Protein AF-A0A2E9H578-F1 (afdb_monomer)

Solvent-accessible surface area (backbone atoms only — not comparable to full-atom values): 16478 Å² total; per-residue (Å²): 108,73,68,56,40,53,53,54,49,54,50,53,75,56,66,89,60,94,58,94,62,51,39,50,55,51,30,50,54,51,53,52,50,48,46,64,69,43,57,80,70,77,52,95,62,85,58,64,66,62,51,52,54,48,54,52,52,50,54,70,76,38,85,83,50,51,68,69,59,55,51,47,35,52,50,35,34,48,47,63,77,60,65,57,85,72,82,65,75,79,68,77,68,60,99,62,55,66,69,30,54,59,45,26,69,67,49,68,60,40,63,64,50,49,54,52,46,64,76,70,54,85,80,76,51,35,69,54,22,46,32,45,21,55,45,31,28,21,46,66,40,38,43,10,32,68,54,58,40,40,21,48,46,50,42,61,73,75,40,95,77,53,74,44,80,58,88,96,41,59,28,32,80,28,62,36,72,55,97,91,42,69,60,64,41,75,56,98,91,46,70,27,29,63,44,81,39,60,59,39,73,68,20,45,51,21,43,53,52,15,68,76,40,46,95,78,68,90,81,92,71,55,51,66,55,43,40,35,51,49,47,24,70,68,59,67,40,72,66,53,70,78,49,55,69,71,45,48,27,47,13,27,43,50,50,40,44,68,38,89,91,46,80,61,46,72,66,56,49,31,48,21,44,55,76,43,63,80,63,72,86,73,76,83,78,128

Mean predicted aligned error: 15.79 Å

Sequence (286 aa):
MEKLKRLIEHYGNNTHLEVTEKPEHYAIAIEELWRKEYSQSGAGAVNKAQLLSTVLSSMRELDHLNETCRKALLDALRQRLFKNKEYKPKRSKPIVDSKVVAAKSLIDNALAKADTLLLNEKGLTANKHLFLALMYAAMESGLCFSEGLDALYQRLLASNEVLVKIGDYWIIELHYIRSNHETNTRENGKAWTSRPFYPGPLTLFAVIGFMKSKPMVCIESSAMELLKKGLTELTGEQDLIKIGNSRLLRACGMLIREQPGSSMGSFLMHYATGDVSSASTSRCQR

pLDDT: mean 80.23, std 15.61, range [32.38, 96.88]

Radius of gyration: 28.3 Å; Cα contacts (8 Å, |Δi|>4): 310; chains: 1; bounding box: 73×35×69 Å

Secondary structure (DSSP, 8-state):
-HHHHHHHHHHHHTTTS--TTHHHHHHHHHHHHHHHHHGGGT--S--HHHHHHHHHHHHHT-TTS-HHHHHHHHHHHHHHHHT-S---------SS-HHHHHHHHTTTTHHHHHHHHHHH-SS--HHHHHHHHHHHHHHTS---SHHHHHHHHHHHHH-S---EEETTEEEEEEEE--TTS---EEETTEEEEEEEE---HHHHHHHHHHHHHGGG----S-HHHHHHHHHHHHH--GGGGGS-HHHHHHHHHHHHHHSTT----HHHHHHHTTSS----------

Structure (mmCIF, N/CA/C/O backbone):
data_AF-A0A2E9H578-F1
#
_entry.id   AF-A0A2E9H578-F1
#
loop_
_atom_site.group_PDB
_atom_site.id
_atom_site.type_symbol
_atom_site.label_atom_id
_atom_site.label_alt_id
_atom_site.label_comp_id
_atom_site.label_asym_id
_atom_site.label_entity_id
_atom_site.label_seq_id
_atom_site.pdbx_PDB_ins_code
_atom_site.Cartn_x
_atom_site.Cartn_y
_atom_site.Cartn_z
_atom_site.occupancy
_atom_site.B_iso_or_equiv
_atom_site.auth_seq_id
_atom_site.auth_comp_id
_atom_site.auth_asym_id
_atom_site.auth_atom_id
_atom_site.pdbx_PDB_model_num
ATOM 1 N N . MET A 1 1 ? 42.520 -5.239 -37.540 1.00 65.12 1 MET A N 1
ATOM 2 C CA . MET A 1 1 ? 41.854 -6.440 -36.945 1.00 65.12 1 MET A CA 1
ATOM 3 C C . MET A 1 1 ? 42.799 -7.368 -36.184 1.00 65.12 1 MET A C 1
ATOM 5 O O . MET A 1 1 ? 42.658 -7.471 -34.974 1.00 65.12 1 MET A O 1
ATOM 9 N N . GLU A 1 2 ? 43.792 -7.990 -36.823 1.00 75.06 2 GLU A N 1
ATOM 10 C CA . GLU A 1 2 ? 44.758 -8.888 -36.152 1.00 75.06 2 GLU A CA 1
ATOM 11 C C . GLU A 1 2 ? 45.494 -8.219 -34.969 1.00 75.06 2 GLU A C 1
ATOM 13 O O . GLU A 1 2 ? 45.665 -8.796 -33.898 1.00 75.06 2 GLU A O 1
ATOM 18 N N . LYS A 1 3 ? 45.851 -6.936 -35.118 1.00 78.38 3 LYS A N 1
ATOM 19 C CA . LYS A 1 3 ? 46.495 -6.142 -34.060 1.00 78.38 3 LYS A CA 1
ATOM 20 C C . LYS A 1 3 ? 45.572 -5.851 -32.868 1.00 78.38 3 LYS A C 1
ATOM 22 O O . LYS A 1 3 ? 46.045 -5.791 -31.738 1.00 78.38 3 LYS A O 1
ATOM 27 N N . LEU A 1 4 ? 44.266 -5.701 -33.111 1.00 78.44 4 LEU A N 1
ATOM 28 C CA . LEU A 1 4 ? 43.260 -5.507 -32.063 1.00 78.44 4 LEU A CA 1
ATOM 29 C C . LEU A 1 4 ? 43.105 -6.783 -31.230 1.00 78.44 4 LEU A C 1
ATOM 31 O O . LEU A 1 4 ? 43.092 -6.722 -30.005 1.00 78.44 4 LEU A O 1
ATOM 35 N N . LYS A 1 5 ? 43.048 -7.940 -31.898 1.00 78.88 5 LYS A N 1
ATOM 36 C CA . LYS A 1 5 ? 42.943 -9.246 -31.244 1.00 78.88 5 LYS A CA 1
ATOM 37 C C . LYS A 1 5 ? 44.150 -9.524 -30.347 1.00 78.88 5 LYS A C 1
ATOM 39 O O . LYS A 1 5 ? 43.957 -9.823 -29.176 1.00 78.88 5 LYS A O 1
ATOM 44 N N . ARG A 1 6 ? 45.371 -9.283 -30.840 1.00 82.19 6 ARG A N 1
ATOM 45 C CA . ARG A 1 6 ? 46.609 -9.408 -30.044 1.00 82.19 6 ARG A CA 1
ATOM 46 C C . ARG A 1 6 ? 46.639 -8.485 -28.829 1.00 82.19 6 ARG A C 1
ATOM 48 O O . ARG A 1 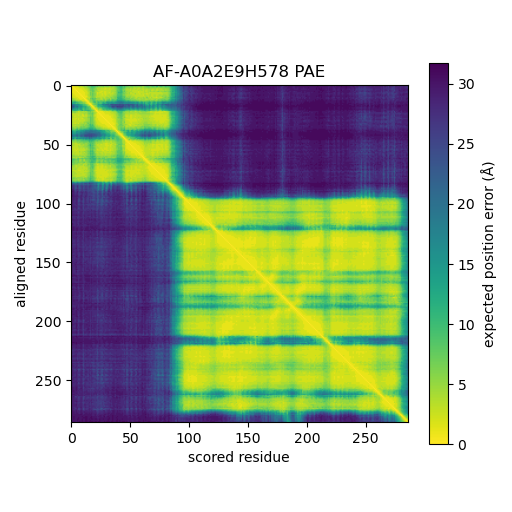6 ? 47.139 -8.869 -27.781 1.00 82.19 6 ARG A O 1
ATOM 55 N N . LEU A 1 7 ? 46.098 -7.272 -28.951 1.00 80.12 7 LEU A N 1
ATOM 56 C CA . LEU A 1 7 ? 46.027 -6.322 -27.840 1.00 80.12 7 LEU A CA 1
ATOM 57 C C . LEU A 1 7 ? 45.041 -6.783 -26.751 1.00 80.12 7 LEU A C 1
ATOM 59 O O . LEU A 1 7 ? 45.327 -6.646 -25.563 1.00 80.12 7 LEU A O 1
ATOM 63 N N . ILE A 1 8 ? 43.904 -7.362 -27.151 1.00 77.06 8 ILE A N 1
ATOM 64 C CA . ILE A 1 8 ? 42.898 -7.932 -26.239 1.00 77.06 8 ILE A CA 1
ATOM 65 C C . ILE A 1 8 ? 43.415 -9.227 -25.590 1.00 77.06 8 ILE A C 1
ATOM 67 O O . ILE A 1 8 ? 43.223 -9.438 -24.395 1.00 77.06 8 ILE A O 1
ATOM 71 N N . GLU A 1 9 ? 44.111 -10.068 -26.348 1.00 80.62 9 GLU A N 1
ATOM 72 C CA . GLU A 1 9 ? 44.771 -11.282 -25.858 1.00 80.62 9 GLU A CA 1
ATOM 73 C C . GLU A 1 9 ? 45.890 -10.949 -24.860 1.00 80.62 9 GLU A C 1
ATOM 75 O O . GLU A 1 9 ? 45.952 -11.512 -23.769 1.00 80.62 9 GLU A O 1
ATOM 80 N N . HIS A 1 10 ? 46.712 -9.940 -25.161 1.00 80.19 10 HIS A N 1
ATOM 81 C CA . HIS A 1 10 ? 47.727 -9.440 -24.236 1.00 80.19 10 HIS A CA 1
ATOM 82 C C . HIS A 1 10 ? 47.110 -8.887 -22.943 1.00 80.19 10 HIS A C 1
ATOM 84 O O . HIS A 1 10 ? 47.672 -9.079 -21.867 1.00 80.19 10 HIS A O 1
ATOM 90 N N . TYR A 1 11 ? 45.941 -8.241 -23.012 1.00 77.25 11 TYR A N 1
ATOM 91 C CA . TYR A 1 11 ? 45.199 -7.851 -21.814 1.00 77.25 11 TYR A CA 1
ATOM 92 C C . TYR A 1 11 ? 44.786 -9.075 -20.985 1.00 77.25 11 TYR A C 1
ATOM 94 O O . TYR A 1 11 ? 45.072 -9.108 -19.791 1.00 77.25 11 TYR A O 1
ATOM 102 N N . GLY A 1 12 ? 44.186 -10.091 -21.614 1.00 70.44 12 GLY A N 1
ATOM 103 C CA . GLY A 1 12 ? 43.755 -11.323 -20.943 1.00 70.44 12 GLY A CA 1
ATOM 104 C C . GLY A 1 12 ? 44.885 -12.098 -20.270 1.00 70.44 12 GLY A C 1
ATOM 105 O O . GLY A 1 12 ? 44.704 -12.606 -19.171 1.00 70.44 12 GLY A O 1
ATOM 106 N N . ASN A 1 13 ? 46.066 -12.132 -20.885 1.00 74.25 13 ASN A N 1
ATOM 107 C CA . ASN A 1 13 ? 47.220 -12.867 -20.362 1.00 74.25 13 ASN A CA 1
ATOM 108 C C . ASN A 1 13 ? 47.951 -12.132 -19.222 1.00 74.25 13 ASN A C 1
ATOM 110 O O . ASN A 1 13 ? 48.738 -12.736 -18.498 1.00 74.25 13 ASN A O 1
ATOM 114 N N . ASN A 1 14 ? 47.683 -10.836 -19.025 1.00 68.56 14 ASN A N 1
ATOM 115 C CA . ASN A 1 14 ? 48.356 -9.992 -18.031 1.00 68.56 14 ASN A CA 1
ATOM 116 C C . ASN A 1 14 ? 47.456 -9.588 -16.846 1.00 68.56 14 ASN A C 1
ATOM 118 O O . ASN A 1 14 ? 47.778 -8.646 -16.110 1.00 68.56 14 ASN A O 1
ATOM 122 N N . THR A 1 15 ? 46.330 -10.272 -16.627 1.00 59.94 15 THR A N 1
ATOM 123 C CA . THR A 1 15 ? 45.357 -9.943 -15.565 1.00 59.94 15 THR A CA 1
ATOM 124 C C . THR A 1 15 ? 45.759 -10.394 -14.159 1.00 59.94 15 THR A C 1
ATOM 126 O O . THR A 1 15 ? 45.118 -9.979 -13.201 1.00 59.94 15 THR A O 1
ATOM 129 N N . HIS A 1 16 ? 46.830 -11.181 -14.008 1.00 57.41 16 HIS A N 1
ATOM 130 C CA . HIS A 1 16 ? 47.319 -11.669 -12.707 1.00 57.41 16 HIS A CA 1
ATOM 131 C C . HIS A 1 16 ? 48.161 -10.662 -11.899 1.00 57.41 16 HIS A C 1
ATOM 133 O O . HIS A 1 16 ? 48.501 -10.952 -10.759 1.00 57.41 16 HIS A O 1
ATOM 139 N N . LEU A 1 17 ? 48.498 -9.487 -12.449 1.00 47.59 17 LEU A N 1
ATOM 140 C CA . LEU A 1 17 ? 49.226 -8.444 -11.706 1.00 47.59 17 LEU A CA 1
ATOM 141 C C . LEU A 1 17 ? 48.251 -7.325 -11.299 1.00 47.59 17 LEU A C 1
ATOM 143 O O . LEU A 1 17 ? 47.604 -6.725 -12.164 1.00 47.59 17 LEU A O 1
ATOM 147 N N . GLU A 1 18 ? 48.145 -7.071 -9.998 1.00 47.81 18 GLU A N 1
ATOM 148 C CA . GLU A 1 18 ? 47.249 -6.109 -9.346 1.00 47.81 18 GLU A CA 1
ATOM 149 C C . GLU A 1 18 ? 47.498 -4.661 -9.795 1.00 47.81 18 GLU A C 1
ATOM 151 O O . GLU A 1 18 ? 48.437 -4.046 -9.316 1.00 47.81 18 GLU A O 1
ATOM 156 N N . VAL A 1 19 ? 46.655 -4.087 -10.666 1.00 46.56 19 VAL A N 1
ATOM 157 C CA . VAL A 1 19 ? 46.382 -2.631 -10.691 1.00 46.56 19 VAL A CA 1
ATOM 158 C C . VAL A 1 19 ? 45.024 -2.379 -11.359 1.00 46.56 19 VAL A C 1
ATOM 160 O O . VAL A 1 19 ? 44.771 -2.820 -12.483 1.00 46.56 19 VAL A O 1
ATOM 163 N N . THR A 1 20 ? 44.169 -1.603 -10.698 1.00 50.81 20 THR A N 1
ATOM 164 C CA . THR A 1 20 ? 42.891 -1.056 -11.192 1.00 50.81 20 THR A CA 1
ATOM 165 C C . THR A 1 20 ? 43.006 -0.176 -12.451 1.00 50.81 20 THR A C 1
ATOM 167 O O . THR A 1 20 ? 41.994 0.110 -13.078 1.00 50.81 20 THR A O 1
ATOM 170 N N . GLU A 1 21 ? 44.217 0.204 -12.869 1.00 53.56 21 GLU A N 1
ATOM 171 C CA . GLU A 1 21 ? 44.507 1.112 -13.998 1.00 53.56 21 GLU A CA 1
ATOM 172 C C . GLU A 1 21 ? 44.669 0.398 -15.357 1.00 53.56 21 GLU A C 1
ATOM 174 O O . GLU A 1 21 ? 44.721 1.032 -16.414 1.00 53.56 21 GLU A O 1
ATOM 179 N N . LYS A 1 22 ? 44.723 -0.941 -15.376 1.00 70.25 22 LYS A N 1
ATOM 180 C CA . LYS A 1 22 ? 44.956 -1.706 -16.614 1.00 70.25 22 LYS A CA 1
ATOM 181 C C . LYS A 1 22 ? 43.836 -1.586 -17.652 1.00 70.25 22 LYS A C 1
ATOM 183 O O . LYS A 1 22 ? 44.157 -1.324 -18.810 1.00 70.25 22 LYS A O 1
ATOM 188 N N . PRO A 1 23 ? 42.542 -1.757 -17.316 1.00 71.38 23 PRO A N 1
ATOM 189 C CA . PRO A 1 23 ? 41.478 -1.722 -18.322 1.00 71.38 23 PRO A CA 1
ATOM 190 C C . PRO A 1 23 ? 41.417 -0.386 -19.070 1.00 71.38 23 PRO A C 1
ATOM 192 O O . PRO A 1 23 ? 41.138 -0.360 -20.266 1.00 71.38 23 PRO A O 1
ATOM 195 N N . GLU A 1 24 ? 41.740 0.714 -18.388 1.00 73.25 24 GLU A N 1
ATOM 196 C CA . GLU A 1 24 ? 41.790 2.053 -18.974 1.00 73.25 24 GLU A CA 1
ATOM 197 C C . GLU A 1 24 ? 42.953 2.205 -19.956 1.00 73.25 24 GLU A C 1
ATOM 199 O O . GLU A 1 24 ? 42.757 2.716 -21.059 1.00 73.25 24 GLU A O 1
ATOM 204 N N . HIS A 1 25 ? 44.138 1.695 -19.606 1.00 76.44 25 HIS A N 1
ATOM 205 C CA . HIS A 1 25 ? 45.304 1.699 -20.491 1.00 76.44 25 HIS A CA 1
ATOM 206 C C . HIS A 1 25 ? 45.046 0.931 -21.797 1.00 76.44 25 HIS A C 1
ATOM 208 O O . HIS A 1 25 ? 45.326 1.428 -22.890 1.00 76.44 25 HIS A O 1
ATOM 214 N N . TYR A 1 26 ? 44.428 -0.251 -21.711 1.00 79.12 26 TYR A N 1
ATOM 215 C CA . TYR A 1 26 ? 44.054 -1.015 -22.905 1.00 79.12 26 TYR A CA 1
ATOM 216 C C . TYR A 1 26 ? 42.895 -0.370 -23.669 1.00 79.12 26 TYR A C 1
ATOM 218 O O . TYR A 1 26 ? 42.899 -0.395 -24.896 1.00 79.12 26 TYR A O 1
ATOM 226 N N . ALA A 1 27 ? 41.940 0.269 -22.988 1.00 81.75 27 ALA A N 1
ATOM 227 C CA . ALA A 1 27 ? 40.886 1.035 -23.649 1.00 81.75 27 ALA A CA 1
ATOM 228 C C . ALA A 1 27 ? 41.448 2.224 -24.452 1.00 81.75 27 ALA A C 1
ATOM 230 O O . ALA A 1 27 ? 40.978 2.478 -25.563 1.00 81.75 27 ALA A O 1
ATOM 231 N N . ILE A 1 28 ? 42.473 2.914 -23.930 1.00 80.44 28 ILE A N 1
ATOM 232 C CA . ILE A 1 28 ? 43.229 3.954 -24.651 1.00 80.44 28 ILE A CA 1
ATOM 233 C C . ILE A 1 28 ? 43.864 3.358 -25.906 1.00 80.44 28 ILE A C 1
ATOM 235 O O . ILE A 1 28 ? 43.604 3.835 -27.010 1.00 80.44 28 ILE A O 1
ATOM 239 N N . ALA A 1 29 ? 44.652 2.294 -25.745 1.00 81.12 29 ALA A N 1
ATOM 240 C CA . ALA A 1 29 ? 45.387 1.676 -26.843 1.00 81.12 29 ALA A CA 1
ATOM 241 C C . ALA A 1 29 ? 44.452 1.128 -27.938 1.00 81.12 29 ALA A C 1
ATOM 243 O O . ALA A 1 29 ? 44.741 1.277 -29.124 1.00 81.12 29 ALA A O 1
ATOM 244 N N . ILE A 1 30 ? 43.305 0.552 -27.562 1.00 84.00 30 ILE A N 1
ATOM 245 C CA . ILE A 1 30 ? 42.273 0.071 -28.492 1.00 84.00 30 ILE A CA 1
ATOM 246 C C . ILE A 1 30 ? 41.653 1.233 -29.276 1.00 84.00 30 ILE A C 1
ATOM 248 O O . ILE A 1 30 ? 41.519 1.143 -30.497 1.00 84.00 30 ILE A O 1
ATOM 252 N N . GLU A 1 31 ? 41.285 2.330 -28.607 1.00 79.75 31 GLU A N 1
ATOM 253 C CA . GLU A 1 31 ? 40.723 3.505 -29.279 1.00 79.75 31 GLU A CA 1
ATOM 254 C C . GLU A 1 31 ? 41.746 4.161 -30.220 1.00 79.75 31 GLU A C 1
ATOM 256 O O . GLU A 1 31 ? 41.405 4.540 -31.340 1.00 79.75 31 GLU A O 1
ATOM 261 N N . GLU A 1 32 ? 43.005 4.280 -29.798 1.00 79.50 32 GLU A N 1
ATOM 262 C CA . GLU A 1 32 ? 44.084 4.838 -30.616 1.00 79.50 32 GLU A CA 1
ATOM 263 C C . GLU A 1 32 ? 44.400 3.969 -31.831 1.00 79.50 32 GLU A C 1
ATOM 265 O O . GLU A 1 32 ? 44.583 4.493 -32.931 1.00 79.50 32 GLU A O 1
ATOM 270 N N . LEU A 1 33 ? 44.433 2.647 -31.654 1.00 81.62 33 LEU A N 1
ATOM 271 C CA . LEU A 1 33 ? 44.618 1.694 -32.741 1.00 81.62 33 LEU A CA 1
ATOM 272 C C . LEU A 1 33 ? 43.458 1.775 -33.734 1.00 81.62 33 LEU A C 1
ATOM 274 O O . LEU A 1 33 ? 43.692 1.847 -34.938 1.00 81.62 33 LEU A O 1
ATOM 278 N N . TRP A 1 34 ? 42.223 1.860 -33.235 1.00 78.38 34 TRP A N 1
ATOM 279 C CA . TRP A 1 34 ? 41.041 2.052 -34.069 1.00 78.38 34 TRP A CA 1
ATOM 280 C C . TRP A 1 34 ? 41.099 3.359 -34.855 1.00 78.38 34 TRP A C 1
ATOM 282 O O . TRP A 1 34 ? 40.862 3.365 -36.060 1.00 78.38 34 TRP A O 1
ATOM 292 N N . ARG A 1 35 ? 41.462 4.470 -34.202 1.00 74.25 35 ARG A N 1
ATOM 293 C CA . ARG A 1 35 ? 41.657 5.757 -34.877 1.00 74.25 35 ARG A CA 1
ATOM 294 C C . ARG A 1 35 ? 42.734 5.644 -35.949 1.00 74.25 35 ARG A C 1
ATOM 296 O O . ARG A 1 35 ? 42.490 6.087 -37.060 1.00 74.25 35 ARG A O 1
ATOM 303 N N . LYS A 1 36 ? 43.884 5.027 -35.675 1.00 75.31 36 LYS A N 1
ATOM 304 C CA . LYS A 1 36 ? 44.961 4.861 -36.669 1.00 75.31 36 LYS A CA 1
ATOM 305 C C . LYS A 1 36 ? 44.530 4.014 -37.871 1.00 75.31 36 LYS A C 1
ATOM 307 O O . LYS A 1 36 ? 44.835 4.395 -38.995 1.00 75.31 36 LYS 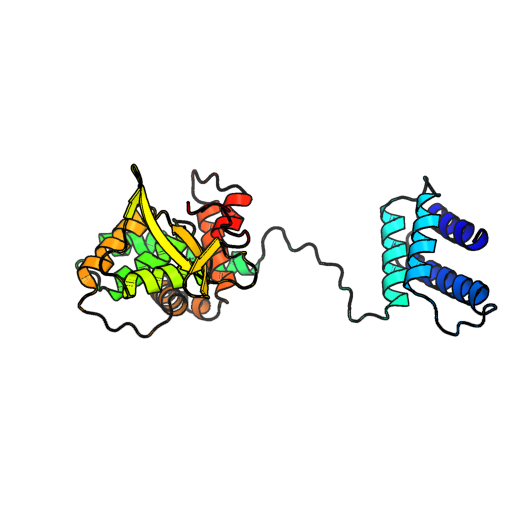A O 1
ATOM 312 N N . GLU A 1 37 ? 43.803 2.917 -37.648 1.00 71.81 37 GLU A N 1
ATOM 313 C CA . GLU A 1 37 ? 43.317 2.042 -38.728 1.00 71.81 37 GLU A CA 1
ATOM 314 C C . GLU A 1 37 ? 42.183 2.696 -39.547 1.00 71.81 37 GLU A C 1
ATOM 316 O O . GLU A 1 37 ? 42.148 2.525 -40.760 1.00 71.81 37 GLU A O 1
ATOM 321 N N . TYR A 1 38 ? 41.301 3.496 -38.930 1.00 64.62 38 TYR A N 1
ATOM 322 C CA . TYR A 1 38 ? 40.131 4.080 -39.608 1.00 64.62 38 TYR A CA 1
ATOM 323 C C . TYR A 1 38 ? 40.277 5.547 -40.055 1.00 64.62 38 TYR A C 1
ATOM 325 O O . TYR A 1 38 ? 39.485 5.997 -40.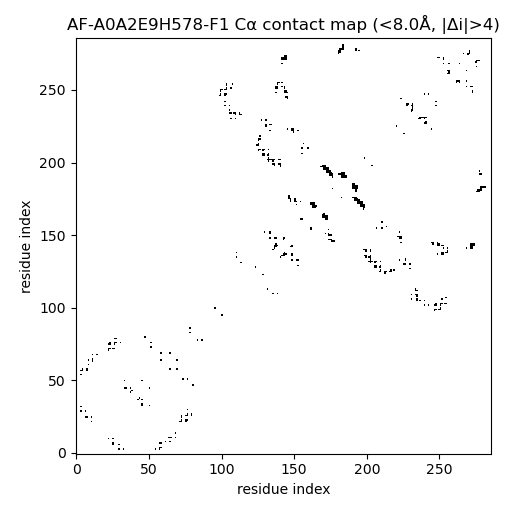886 1.00 64.62 38 TYR A O 1
ATOM 333 N N . SER A 1 39 ? 41.289 6.291 -39.592 1.00 53.75 39 SER A N 1
ATOM 334 C CA . SER A 1 39 ? 41.564 7.667 -40.065 1.00 53.75 39 SER A CA 1
ATOM 335 C C . SER A 1 39 ? 42.045 7.710 -41.519 1.00 53.75 39 SER A C 1
ATOM 337 O O . SER A 1 39 ? 41.918 8.739 -42.172 1.00 53.75 39 SER A O 1
ATOM 339 N N . GLN A 1 40 ? 42.551 6.593 -42.053 1.00 53.19 40 GLN A N 1
ATOM 340 C CA . GLN A 1 40 ? 42.916 6.470 -43.470 1.00 53.19 40 GLN A CA 1
ATOM 341 C C . GLN A 1 40 ? 41.692 6.367 -44.401 1.00 53.19 40 GLN A C 1
ATOM 343 O O . GLN A 1 40 ? 41.822 6.536 -45.607 1.00 53.19 40 GLN A O 1
ATOM 348 N N . SER A 1 41 ? 40.496 6.153 -43.842 1.00 51.69 41 SER A N 1
ATOM 349 C CA . SER A 1 41 ? 39.232 5.947 -44.573 1.00 51.69 41 SER A CA 1
ATOM 350 C C . SER A 1 41 ? 38.355 7.208 -44.692 1.00 51.69 41 SER A C 1
ATOM 352 O O . SER A 1 41 ? 37.186 7.110 -45.052 1.00 51.69 41 SER A O 1
ATOM 354 N N . GLY A 1 42 ? 38.875 8.399 -44.371 1.00 46.53 42 GLY A N 1
ATOM 355 C CA . GLY A 1 42 ? 38.175 9.679 -44.589 1.00 46.53 42 GLY A CA 1
ATOM 356 C C . GLY A 1 42 ? 37.010 9.998 -43.635 1.00 46.53 42 GLY A C 1
ATOM 357 O O . GLY A 1 42 ? 36.404 11.061 -43.749 1.00 46.53 42 GLY A O 1
ATOM 358 N N . ALA A 1 43 ? 36.698 9.138 -42.662 1.00 46.69 43 ALA A N 1
ATOM 359 C CA . ALA A 1 43 ? 35.641 9.379 -41.680 1.00 46.69 43 ALA A CA 1
ATOM 360 C C . ALA A 1 43 ? 36.214 10.019 -40.402 1.00 46.69 43 ALA A C 1
ATOM 362 O O . ALA A 1 43 ? 36.717 9.336 -39.513 1.00 46.69 43 ALA A O 1
ATOM 363 N N . GLY A 1 44 ? 36.121 11.346 -40.292 1.00 48.25 44 GLY A N 1
ATOM 364 C CA . GLY A 1 44 ? 36.650 12.152 -39.179 1.00 48.25 44 GLY A CA 1
ATOM 365 C C . GLY A 1 44 ? 35.997 11.951 -37.799 1.00 48.25 44 GLY A C 1
ATOM 366 O O . GLY A 1 44 ? 36.166 12.795 -36.923 1.00 48.25 44 GLY A O 1
ATOM 367 N N . ALA A 1 45 ? 35.262 10.861 -37.559 1.00 56.47 45 ALA A N 1
ATOM 368 C CA . ALA A 1 45 ? 34.690 10.548 -36.252 1.00 56.47 45 ALA A CA 1
ATOM 369 C C . ALA A 1 45 ? 34.702 9.036 -35.986 1.00 56.47 45 ALA A C 1
ATOM 371 O O . ALA A 1 45 ? 34.272 8.239 -36.817 1.00 56.47 45 ALA A O 1
ATOM 372 N N . VAL A 1 46 ? 35.161 8.632 -34.795 1.00 62.22 46 VAL A N 1
ATOM 373 C CA . VAL A 1 46 ? 35.106 7.233 -34.342 1.00 62.22 46 VAL A CA 1
ATOM 374 C C . VAL A 1 46 ? 33.647 6.773 -34.341 1.00 62.22 46 VAL A C 1
ATOM 376 O O . VAL A 1 46 ? 32.852 7.244 -33.524 1.00 62.22 46 VAL A O 1
ATOM 379 N N . ASN A 1 47 ? 33.289 5.830 -35.218 1.00 75.44 47 ASN A N 1
ATOM 380 C CA . ASN A 1 47 ? 32.001 5.144 -35.146 1.00 75.44 47 ASN A CA 1
ATOM 381 C C . ASN A 1 47 ? 31.978 4.252 -33.891 1.00 75.44 47 ASN A C 1
ATOM 383 O O . ASN A 1 47 ? 32.412 3.100 -33.903 1.00 75.44 47 ASN A O 1
ATOM 387 N N . LYS A 1 48 ? 31.503 4.821 -32.777 1.00 76.69 48 LYS A N 1
ATOM 388 C CA . LYS A 1 48 ? 31.538 4.214 -31.435 1.00 76.69 48 LYS A CA 1
ATOM 389 C C . LYS A 1 48 ? 30.820 2.864 -31.379 1.00 76.69 48 LYS A C 1
ATOM 391 O O . LYS A 1 48 ? 31.272 1.966 -30.674 1.00 76.69 48 LYS A O 1
ATOM 396 N N . ALA A 1 49 ? 29.720 2.720 -32.121 1.00 74.50 49 ALA A N 1
ATOM 397 C CA . ALA A 1 49 ? 28.953 1.479 -32.184 1.00 74.50 49 ALA A CA 1
ATOM 398 C C . ALA A 1 49 ? 29.734 0.374 -32.908 1.00 74.50 49 ALA A C 1
ATOM 400 O O . ALA A 1 49 ? 29.801 -0.750 -32.415 1.00 74.50 49 ALA A O 1
ATOM 401 N N . GLN A 1 50 ? 30.388 0.720 -34.020 1.00 79.31 50 GLN A N 1
ATOM 402 C CA . GLN A 1 50 ? 31.201 -0.208 -34.806 1.00 79.31 50 GLN A CA 1
ATOM 403 C C . GLN A 1 50 ? 32.473 -0.638 -34.065 1.00 79.31 50 GLN A C 1
ATOM 405 O O . GLN A 1 50 ? 32.844 -1.810 -34.105 1.00 79.31 50 GLN A O 1
ATOM 410 N N . LEU A 1 51 ? 33.117 0.273 -33.329 1.00 82.00 51 LEU A N 1
ATOM 411 C CA . LEU A 1 51 ? 34.247 -0.078 -32.466 1.00 82.00 51 LEU A CA 1
ATOM 412 C C . LEU A 1 51 ? 33.818 -1.076 -31.378 1.00 82.00 51 LEU A C 1
ATOM 414 O O . LEU A 1 51 ? 34.456 -2.112 -31.207 1.00 82.00 51 LEU A O 1
ATOM 418 N N . LEU A 1 52 ? 32.707 -0.812 -30.679 1.00 81.12 52 LEU A N 1
ATOM 419 C CA . LEU A 1 52 ? 32.212 -1.712 -29.634 1.00 81.12 52 LEU A CA 1
ATOM 420 C C . LEU A 1 52 ? 31.809 -3.086 -30.171 1.00 81.12 52 LEU A C 1
ATOM 422 O O . LEU A 1 52 ? 32.145 -4.093 -29.551 1.00 81.12 52 LEU A O 1
ATOM 426 N N . SER A 1 53 ? 31.112 -3.150 -31.309 1.00 81.06 53 SER A N 1
ATOM 427 C CA . SER A 1 53 ? 30.739 -4.431 -31.918 1.00 81.06 53 SER A CA 1
ATOM 428 C C . SER A 1 53 ? 31.971 -5.229 -32.338 1.00 81.06 53 SER A C 1
ATOM 430 O O . SER A 1 53 ? 32.016 -6.441 -32.143 1.00 81.06 53 SER A O 1
ATOM 432 N N . THR A 1 54 ? 32.993 -4.544 -32.854 1.00 83.50 54 THR A N 1
ATOM 433 C CA . THR A 1 54 ? 34.230 -5.183 -33.305 1.00 83.50 54 THR A CA 1
ATOM 434 C C . THR A 1 54 ? 35.035 -5.722 -32.126 1.00 83.50 54 THR A C 1
ATOM 436 O O . THR A 1 54 ? 35.419 -6.889 -32.131 1.00 83.50 54 THR A O 1
ATOM 439 N N . VAL A 1 55 ? 35.198 -4.932 -31.062 1.00 84.19 55 VAL A N 1
ATOM 440 C CA . VAL A 1 55 ? 35.844 -5.390 -29.822 1.00 84.19 55 VAL A CA 1
ATOM 441 C C . VAL A 1 55 ? 35.095 -6.585 -29.225 1.00 84.19 55 VAL A C 1
ATOM 443 O O . VAL A 1 55 ? 35.720 -7.584 -28.880 1.00 84.19 55 VAL A O 1
ATOM 446 N N . LEU A 1 56 ? 33.757 -6.542 -29.181 1.00 84.19 56 LEU A N 1
ATOM 447 C CA . LEU A 1 56 ? 32.938 -7.665 -28.712 1.00 84.19 56 LEU A CA 1
ATOM 448 C C . LEU A 1 56 ? 33.138 -8.932 -29.550 1.00 84.19 56 LEU A C 1
ATOM 450 O O . LEU A 1 56 ? 33.233 -10.017 -28.981 1.00 84.19 56 LEU A O 1
ATOM 454 N N . SER A 1 57 ? 33.211 -8.810 -30.879 1.00 83.69 57 SER A N 1
ATOM 455 C CA . SER A 1 57 ? 33.478 -9.957 -31.754 1.00 83.69 57 SER A CA 1
ATOM 456 C C . SER A 1 57 ? 34.865 -10.553 -31.502 1.00 83.69 57 SER A C 1
ATOM 458 O O . SER A 1 57 ? 34.973 -11.753 -31.275 1.00 83.69 57 SER A O 1
ATOM 460 N N . SER A 1 58 ? 35.904 -9.719 -31.388 1.00 83.00 58 SER A N 1
ATOM 461 C CA . SER A 1 58 ? 37.269 -10.183 -31.114 1.00 83.00 58 SER A CA 1
ATOM 462 C C . SER A 1 58 ? 37.413 -10.833 -29.736 1.00 83.00 58 SER A C 1
ATOM 464 O O . SER A 1 58 ? 38.174 -11.780 -29.588 1.00 83.00 58 SER A O 1
ATOM 466 N N . MET A 1 59 ? 36.666 -10.373 -28.729 1.00 81.75 59 MET A N 1
ATOM 467 C CA . MET A 1 59 ? 36.657 -10.985 -27.394 1.00 81.75 59 MET A CA 1
ATOM 468 C C . MET A 1 59 ? 35.924 -12.327 -27.357 1.00 81.75 59 MET A C 1
ATOM 470 O O . MET A 1 59 ? 36.271 -13.183 -26.547 1.00 81.75 59 MET A O 1
ATOM 474 N N . ARG A 1 60 ? 34.903 -12.517 -28.205 1.00 81.31 60 ARG A N 1
ATOM 475 C CA . ARG A 1 60 ? 34.189 -13.799 -28.321 1.00 81.31 60 ARG A CA 1
ATOM 476 C C . ARG A 1 60 ? 35.064 -14.895 -28.917 1.00 81.31 60 ARG A C 1
ATOM 478 O O . ARG A 1 60 ? 34.869 -16.043 -28.560 1.00 81.31 60 ARG A O 1
ATOM 485 N N . GLU A 1 61 ? 36.022 -14.534 -29.764 1.00 79.75 61 GLU A N 1
ATOM 486 C CA . GLU A 1 61 ? 36.992 -15.461 -30.360 1.00 79.75 61 GLU A CA 1
ATOM 487 C C . GLU A 1 61 ? 38.161 -15.831 -29.424 1.00 79.75 61 GLU A C 1
ATOM 489 O O . GLU A 1 61 ? 39.050 -16.576 -29.830 1.00 79.75 61 GLU A O 1
ATOM 494 N N . LEU A 1 62 ? 38.212 -15.277 -28.206 1.00 78.06 62 LEU A N 1
ATOM 495 C CA . LEU A 1 62 ? 39.275 -15.518 -27.224 1.00 78.06 62 LEU A CA 1
ATOM 496 C C . LEU A 1 62 ? 38.709 -16.281 -26.020 1.00 78.06 62 LEU A C 1
ATOM 498 O O . LEU A 1 62 ? 38.307 -15.687 -25.013 1.00 78.06 62 LEU A O 1
ATOM 502 N N . ASP A 1 63 ? 38.677 -17.609 -26.126 1.00 72.00 63 ASP A N 1
ATOM 503 C CA . ASP A 1 63 ? 38.066 -18.510 -25.133 1.00 72.00 63 ASP A CA 1
ATOM 504 C C . ASP A 1 63 ? 38.722 -18.441 -23.745 1.00 72.00 63 ASP A C 1
ATOM 506 O O . ASP A 1 63 ? 38.061 -18.656 -22.732 1.00 72.00 63 ASP A O 1
ATOM 510 N N . HIS A 1 64 ? 40.000 -18.063 -23.673 1.00 72.00 64 HIS A N 1
ATOM 511 C CA . HIS A 1 64 ? 40.754 -17.928 -22.423 1.00 72.00 64 HIS A CA 1
ATOM 512 C C . HIS A 1 64 ? 40.484 -16.609 -21.670 1.00 72.00 64 HIS A C 1
ATOM 514 O O . HIS A 1 64 ? 40.944 -16.434 -20.541 1.00 72.00 64 HIS A O 1
ATOM 520 N N . LEU A 1 65 ? 39.743 -15.659 -22.258 1.00 71.94 65 LEU A N 1
ATOM 521 C CA . LEU A 1 65 ? 39.455 -14.377 -21.612 1.00 71.94 65 LEU A CA 1
ATOM 522 C C . LEU A 1 65 ? 38.321 -14.527 -20.585 1.00 71.94 65 LEU A C 1
ATOM 524 O O . LEU A 1 65 ? 37.154 -14.637 -20.965 1.00 71.94 65 LEU A O 1
ATOM 528 N N . ASN A 1 66 ? 38.642 -14.463 -19.290 1.00 74.62 66 ASN A N 1
ATOM 529 C CA . ASN A 1 66 ? 37.650 -14.518 -18.207 1.00 74.62 66 ASN A CA 1
ATOM 530 C C . ASN A 1 66 ? 36.577 -13.413 -18.356 1.00 74.62 66 ASN A C 1
ATOM 532 O O . ASN A 1 66 ? 36.885 -12.262 -18.678 1.00 74.62 66 ASN A O 1
ATOM 536 N N . GLU A 1 67 ? 35.315 -13.746 -18.075 1.00 75.12 67 GLU A N 1
ATOM 537 C CA . GLU A 1 67 ? 34.156 -12.849 -18.115 1.00 75.12 67 GLU A CA 1
ATOM 538 C C . GLU A 1 67 ? 34.338 -11.564 -17.288 1.00 75.12 67 GLU A C 1
ATOM 540 O O . GLU A 1 67 ? 33.935 -10.483 -17.725 1.00 75.12 67 GLU A O 1
ATOM 545 N N . THR A 1 68 ? 35.035 -11.637 -16.151 1.00 74.94 68 THR A N 1
ATOM 546 C CA . THR A 1 68 ? 35.376 -10.456 -15.339 1.00 74.94 68 THR A CA 1
ATOM 547 C C . THR A 1 68 ? 36.271 -9.480 -16.105 1.00 74.94 68 THR A C 1
ATOM 549 O O . THR A 1 68 ? 36.024 -8.273 -16.104 1.00 74.94 68 THR A O 1
ATOM 552 N N . CYS A 1 69 ? 37.272 -9.998 -16.820 1.00 73.88 69 CYS A N 1
ATOM 553 C CA . CYS A 1 69 ? 38.173 -9.198 -17.650 1.00 73.88 69 CYS A CA 1
ATOM 554 C C . CYS A 1 69 ? 37.421 -8.638 -18.858 1.00 73.88 69 CYS A C 1
ATOM 556 O O . CYS A 1 69 ? 37.564 -7.462 -19.200 1.00 73.88 69 CYS A O 1
ATOM 558 N N . ARG A 1 70 ? 36.538 -9.454 -19.456 1.00 79.19 70 ARG A N 1
ATOM 559 C CA . ARG A 1 70 ? 35.683 -9.012 -20.561 1.00 79.19 70 ARG A CA 1
ATOM 560 C C . ARG A 1 70 ? 34.852 -7.796 -20.157 1.00 79.19 70 ARG A C 1
ATOM 562 O O . ARG A 1 70 ? 34.831 -6.781 -20.850 1.00 79.19 70 ARG A O 1
ATOM 569 N N . LYS A 1 71 ? 34.195 -7.888 -19.006 1.00 80.38 71 LYS A N 1
ATOM 570 C CA . LYS A 1 71 ? 33.341 -6.827 -18.481 1.00 80.38 71 LYS A CA 1
ATOM 571 C C . LYS A 1 71 ? 34.133 -5.562 -18.148 1.00 80.38 71 LYS A C 1
ATOM 573 O O . LYS A 1 71 ? 33.734 -4.482 -18.574 1.00 80.38 71 LYS A O 1
ATOM 578 N N . ALA A 1 72 ? 35.270 -5.695 -17.463 1.00 79.62 72 ALA A N 1
ATOM 579 C CA . ALA A 1 72 ? 36.101 -4.559 -17.066 1.00 79.62 72 ALA A CA 1
ATOM 580 C C . ALA A 1 72 ? 36.624 -3.752 -18.270 1.00 79.62 72 ALA A C 1
ATOM 582 O O . ALA A 1 72 ? 36.539 -2.523 -18.270 1.00 79.62 72 ALA A O 1
ATOM 583 N N . LEU A 1 73 ? 37.105 -4.425 -19.321 1.00 81.25 73 LEU A N 1
ATOM 584 C CA . LEU A 1 73 ? 37.588 -3.761 -20.537 1.00 81.25 73 LEU A CA 1
ATOM 585 C C . LEU A 1 73 ? 36.459 -3.057 -21.305 1.00 81.25 73 LEU A C 1
ATOM 587 O O . LEU A 1 73 ? 36.631 -1.929 -21.771 1.00 81.25 73 LEU A O 1
ATOM 591 N N . LEU A 1 74 ? 35.290 -3.698 -21.420 1.00 83.06 74 LEU A N 1
ATOM 592 C CA . LEU A 1 74 ? 34.121 -3.106 -22.078 1.00 83.06 74 LEU A CA 1
ATOM 593 C C . LEU A 1 74 ? 33.604 -1.877 -21.333 1.00 83.06 74 LEU A C 1
ATOM 595 O O . LEU A 1 74 ? 33.231 -0.890 -21.969 1.00 83.06 74 LEU A O 1
ATOM 599 N N . ASP A 1 75 ? 33.586 -1.926 -20.004 1.00 78.69 75 ASP A N 1
ATOM 600 C CA . ASP A 1 75 ? 33.156 -0.803 -19.180 1.00 78.69 75 ASP A CA 1
ATOM 601 C C . ASP A 1 75 ? 34.136 0.377 -19.309 1.00 78.69 75 ASP A C 1
ATOM 603 O O . ASP A 1 75 ? 33.687 1.503 -19.539 1.00 78.69 75 ASP A O 1
ATOM 607 N N . ALA A 1 76 ? 35.452 0.132 -19.295 1.00 80.31 76 ALA A N 1
ATOM 608 C CA . ALA A 1 76 ? 36.470 1.166 -19.522 1.00 80.31 76 ALA A CA 1
ATOM 609 C C . ALA A 1 76 ? 36.361 1.805 -20.923 1.00 80.31 76 ALA A C 1
ATOM 611 O O . ALA A 1 76 ? 36.364 3.031 -21.065 1.00 80.31 76 ALA A O 1
ATOM 612 N N . LEU A 1 77 ? 36.174 0.990 -21.968 1.00 81.56 77 LEU A N 1
ATOM 613 C CA . LEU A 1 77 ? 35.951 1.473 -23.336 1.00 81.56 77 LEU A CA 1
ATOM 614 C C . LEU A 1 77 ? 34.672 2.307 -23.455 1.00 81.56 77 LEU A C 1
ATOM 616 O O . LEU A 1 77 ? 34.679 3.363 -24.088 1.00 81.56 77 LEU A O 1
ATOM 620 N N . ARG A 1 78 ? 33.570 1.877 -22.832 1.00 80.44 78 ARG A N 1
ATOM 621 C CA . ARG A 1 78 ? 32.307 2.632 -22.826 1.00 80.44 78 ARG A CA 1
ATOM 622 C C . ARG A 1 78 ? 32.462 3.972 -22.116 1.00 80.44 78 ARG A C 1
ATOM 624 O O . ARG A 1 78 ? 32.060 4.995 -22.667 1.00 80.44 78 ARG A O 1
ATOM 631 N N . GLN A 1 79 ? 33.071 3.991 -20.934 1.00 75.50 79 GLN A N 1
ATOM 632 C CA . GLN A 1 79 ? 33.313 5.235 -20.199 1.00 75.50 79 GLN A CA 1
ATOM 633 C C . GLN A 1 79 ? 34.109 6.237 -21.040 1.00 75.50 79 GLN A C 1
ATOM 635 O O . GLN A 1 79 ? 33.747 7.415 -21.118 1.00 75.50 79 GLN A O 1
ATOM 640 N N . ARG A 1 80 ? 35.140 5.750 -21.736 1.00 76.19 80 ARG A N 1
ATOM 641 C CA . ARG A 1 80 ? 36.007 6.571 -22.578 1.00 76.19 80 ARG A CA 1
ATOM 642 C C . ARG A 1 80 ? 35.307 7.089 -23.836 1.00 76.19 80 ARG A C 1
ATOM 644 O O . ARG A 1 80 ? 35.332 8.290 -24.103 1.00 76.19 80 ARG A O 1
ATOM 651 N N . LEU A 1 81 ? 34.624 6.217 -24.579 1.00 75.69 81 LEU A N 1
ATOM 652 C CA . LEU A 1 81 ? 33.944 6.582 -25.828 1.00 75.69 81 LEU A CA 1
ATOM 653 C C . LEU A 1 81 ? 32.758 7.523 -25.603 1.00 75.69 81 LEU A C 1
ATOM 655 O O . LEU A 1 81 ? 32.465 8.369 -26.455 1.00 75.69 81 LEU A O 1
ATOM 659 N N . PHE A 1 82 ? 32.065 7.397 -24.474 1.00 72.94 82 PHE A N 1
ATOM 660 C CA . PHE A 1 82 ? 30.853 8.164 -24.193 1.00 72.94 82 PHE A CA 1
ATOM 661 C C . PHE A 1 82 ? 31.055 9.327 -23.212 1.00 72.94 82 PHE A C 1
ATOM 663 O O . PHE A 1 82 ? 30.069 9.998 -22.921 1.00 72.94 82 PHE A O 1
ATOM 670 N N . LYS A 1 83 ? 32.297 9.606 -22.763 1.00 66.19 83 LYS A N 1
ATOM 671 C CA . LYS A 1 83 ? 32.678 10.744 -21.890 1.00 66.19 83 LYS A CA 1
ATOM 672 C C . LYS A 1 83 ? 31.589 11.095 -20.859 1.00 66.19 83 LYS A C 1
ATOM 674 O O . LYS A 1 83 ? 31.089 12.214 -20.837 1.00 66.19 83 LYS A O 1
ATOM 679 N N . ASN A 1 84 ? 31.189 10.093 -20.073 1.00 51.50 84 ASN A N 1
ATOM 680 C CA . ASN A 1 84 ? 30.240 10.134 -18.954 1.00 51.50 84 ASN A CA 1
ATOM 681 C C . ASN A 1 84 ? 29.418 11.439 -18.764 1.00 51.50 84 ASN A C 1
ATOM 683 O O . ASN A 1 84 ? 29.805 12.323 -18.003 1.00 51.50 84 ASN A O 1
ATOM 687 N N . LYS A 1 85 ? 28.161 11.437 -19.235 1.00 41.56 85 LYS A N 1
ATOM 688 C CA . LYS A 1 85 ? 27.061 11.613 -18.269 1.00 41.56 85 LYS A CA 1
ATOM 689 C C . LYS A 1 85 ? 27.014 10.319 -17.449 1.00 41.56 85 LYS A C 1
ATOM 691 O O . LYS A 1 85 ? 26.413 9.345 -17.877 1.00 41.56 85 LYS A O 1
ATOM 696 N N . GLU A 1 86 ? 27.798 10.300 -16.373 1.00 42.31 86 GLU A N 1
ATOM 697 C CA . GLU A 1 86 ? 27.912 9.279 -15.321 1.00 42.31 86 GLU A CA 1
ATOM 698 C C . GLU A 1 86 ? 27.189 7.932 -15.564 1.00 42.31 86 GLU A C 1
ATOM 700 O O . GLU A 1 86 ? 26.075 7.720 -15.076 1.00 42.31 86 GLU A O 1
ATOM 705 N N . TYR A 1 87 ? 27.851 6.945 -16.182 1.00 41.06 87 TYR A N 1
ATOM 706 C CA . TYR A 1 87 ? 27.515 5.553 -15.866 1.00 41.06 87 TYR A CA 1
ATOM 707 C C . TYR A 1 87 ? 28.085 5.231 -14.483 1.00 41.06 87 TYR A C 1
ATOM 709 O O . TYR A 1 87 ? 29.193 4.715 -14.335 1.00 41.06 87 TYR A O 1
ATOM 717 N N . LYS A 1 88 ? 27.323 5.575 -13.442 1.00 38.19 88 LYS A N 1
ATOM 718 C CA . LYS A 1 88 ? 27.517 4.992 -12.116 1.00 38.19 88 LYS A CA 1
ATOM 719 C C . LYS A 1 88 ? 27.189 3.505 -12.259 1.00 38.19 88 LYS A C 1
ATOM 721 O O . LYS A 1 88 ? 26.060 3.207 -12.668 1.00 38.19 88 LYS A O 1
ATOM 726 N N . PRO A 1 89 ? 28.108 2.568 -11.940 1.00 36.53 89 PRO A N 1
ATOM 727 C CA . PRO A 1 89 ? 27.711 1.174 -11.806 1.00 36.53 89 PRO A CA 1
ATOM 728 C C . PRO A 1 89 ? 26.494 1.183 -10.889 1.00 36.53 89 PRO A C 1
ATOM 730 O O . PRO A 1 89 ? 26.522 1.861 -9.855 1.00 36.53 89 PRO A O 1
ATOM 733 N N . LYS A 1 90 ? 25.394 0.534 -11.298 1.00 37.59 90 LYS A N 1
ATOM 734 C CA . LYS A 1 90 ? 24.258 0.333 -10.398 1.00 37.59 90 LYS A CA 1
ATOM 735 C C . LYS A 1 90 ? 24.863 -0.346 -9.179 1.00 37.59 90 LYS A C 1
ATOM 737 O O . LYS A 1 90 ? 25.121 -1.545 -9.234 1.00 37.59 90 LYS A O 1
ATOM 742 N N . ARG A 1 91 ? 25.146 0.427 -8.116 1.00 35.78 91 ARG A N 1
ATOM 743 C CA . ARG A 1 91 ? 25.417 -0.116 -6.788 1.00 35.78 91 ARG A CA 1
ATOM 744 C C . ARG A 1 91 ? 24.326 -1.147 -6.636 1.00 35.78 91 ARG A C 1
ATOM 746 O O . ARG A 1 91 ? 23.157 -0.782 -6.812 1.00 35.78 91 ARG A O 1
ATOM 753 N N . SER A 1 92 ? 24.706 -2.412 -6.464 1.00 36.62 92 SER A N 1
ATOM 754 C CA . SER A 1 92 ? 23.754 -3.450 -6.108 1.00 36.62 92 SER A CA 1
ATOM 755 C C . SER A 1 92 ? 22.956 -2.834 -4.978 1.00 36.62 92 SER A C 1
ATOM 757 O O . SER A 1 92 ? 23.522 -2.535 -3.921 1.00 36.62 92 SER A O 1
ATOM 759 N N . LYS A 1 93 ? 21.698 -2.464 -5.255 1.00 39.66 93 LYS A N 1
ATOM 760 C CA . LYS A 1 93 ? 20.856 -1.932 -4.198 1.00 39.66 93 LYS A CA 1
ATOM 761 C C . LYS A 1 93 ? 20.919 -3.017 -3.130 1.00 39.66 93 LYS A C 1
ATOM 763 O O . LYS A 1 93 ? 20.804 -4.190 -3.505 1.00 39.66 93 LYS A O 1
ATOM 768 N N . PRO A 1 94 ? 21.199 -2.674 -1.864 1.00 39.53 94 PRO A N 1
ATOM 769 C CA . PRO A 1 94 ? 21.081 -3.673 -0.821 1.00 39.53 94 PRO A CA 1
ATOM 770 C C . PRO A 1 94 ? 19.726 -4.358 -1.015 1.00 39.53 94 PRO A C 1
ATOM 772 O O . PRO A 1 94 ? 18.751 -3.696 -1.388 1.00 39.53 94 PRO A O 1
ATOM 775 N N . ILE A 1 95 ? 19.694 -5.684 -0.849 1.00 52.28 95 ILE A N 1
ATOM 776 C CA . ILE A 1 95 ? 18.489 -6.511 -1.052 1.00 52.28 95 ILE A CA 1
ATOM 777 C C . ILE A 1 95 ? 17.287 -5.902 -0.304 1.00 52.28 95 ILE A C 1
ATOM 779 O O . ILE A 1 95 ? 16.144 -6.048 -0.730 1.00 52.28 95 ILE A O 1
ATOM 783 N N . VAL A 1 96 ? 17.570 -5.143 0.759 1.00 64.25 96 VAL A N 1
ATOM 784 C CA . VAL A 1 96 ? 16.625 -4.334 1.516 1.00 64.25 96 VAL A CA 1
ATOM 785 C C . VAL A 1 96 ? 17.086 -2.865 1.538 1.00 64.25 96 VAL A C 1
ATOM 787 O O . VAL A 1 96 ? 18.209 -2.559 1.934 1.00 64.25 96 VAL A O 1
ATOM 790 N N . ASP A 1 97 ? 16.225 -1.939 1.105 1.00 81.94 97 ASP A N 1
ATOM 791 C CA . ASP A 1 97 ? 16.479 -0.491 1.152 1.00 81.94 97 ASP A CA 1
ATOM 792 C C . ASP A 1 97 ? 16.452 -0.007 2.612 1.00 81.94 97 ASP A C 1
ATOM 794 O O . ASP A 1 97 ? 15.405 -0.047 3.260 1.00 81.94 97 ASP A O 1
ATOM 798 N N . SER A 1 98 ? 17.588 0.468 3.134 1.00 85.50 98 SER A N 1
ATOM 799 C CA . SER A 1 98 ? 17.720 0.895 4.536 1.00 85.50 98 SER A CA 1
ATOM 800 C C . SER A 1 98 ? 16.728 1.990 4.931 1.00 85.50 98 SER A C 1
ATOM 802 O O . SER A 1 98 ? 16.298 2.043 6.081 1.00 85.50 98 SER A O 1
ATOM 804 N N . LYS A 1 99 ? 16.295 2.832 3.984 1.00 90.06 99 LYS A N 1
ATOM 805 C CA . LYS A 1 99 ? 15.275 3.852 4.253 1.00 90.06 99 LYS A CA 1
ATOM 806 C C . LYS A 1 99 ? 13.890 3.233 4.424 1.00 90.06 99 LYS A C 1
ATOM 808 O O . LYS A 1 99 ? 13.076 3.782 5.157 1.00 90.06 99 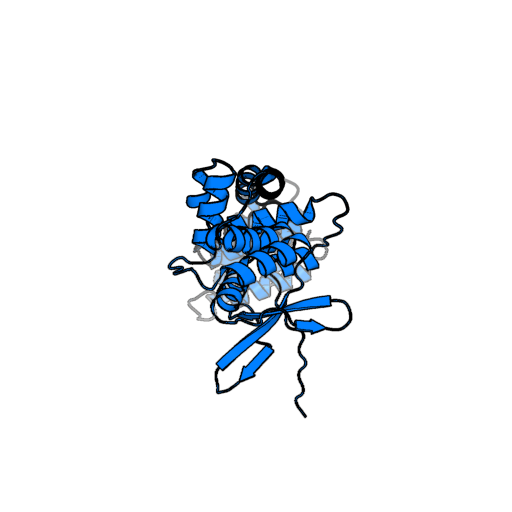LYS A O 1
ATOM 813 N N . VAL A 1 100 ? 13.606 2.123 3.741 1.00 90.06 100 VAL A N 1
ATOM 814 C CA . VAL A 1 100 ? 12.357 1.368 3.922 1.00 90.06 100 VAL A CA 1
ATOM 815 C C . VAL A 1 100 ? 12.376 0.645 5.269 1.00 90.06 100 VAL A C 1
ATOM 817 O O . VAL A 1 100 ? 11.372 0.680 5.969 1.00 90.06 100 VAL A O 1
ATOM 820 N N . VAL A 1 101 ? 13.522 0.091 5.686 1.00 90.62 101 VAL A N 1
ATOM 821 C CA . VAL A 1 101 ? 13.683 -0.501 7.030 1.00 90.62 101 VAL A CA 1
ATOM 822 C C . VAL A 1 101 ? 13.455 0.539 8.126 1.00 90.62 101 VAL A C 1
ATOM 824 O O . VAL A 1 101 ? 12.683 0.294 9.044 1.00 90.62 101 VAL A O 1
ATOM 827 N N . ALA A 1 102 ? 14.063 1.721 7.999 1.00 92.06 102 ALA A N 1
ATOM 828 C CA . ALA A 1 102 ? 13.861 2.812 8.952 1.00 92.06 102 ALA A CA 1
ATOM 829 C C . ALA A 1 102 ? 12.404 3.309 8.974 1.00 92.06 102 ALA A C 1
ATOM 831 O O . ALA A 1 102 ? 11.876 3.650 10.022 1.00 92.06 102 ALA A O 1
ATOM 832 N N . ALA A 1 103 ? 11.724 3.334 7.823 1.00 93.44 103 ALA A N 1
ATOM 833 C CA . ALA A 1 103 ? 10.299 3.656 7.784 1.00 93.44 103 ALA A CA 1
ATOM 834 C C . ALA A 1 103 ? 9.452 2.573 8.471 1.00 93.44 103 ALA A C 1
ATOM 836 O O . ALA A 1 103 ? 8.516 2.903 9.189 1.00 93.44 103 ALA A O 1
ATOM 837 N N . LYS A 1 104 ? 9.799 1.294 8.284 1.00 94.62 104 LYS A N 1
ATOM 838 C CA . LYS A 1 104 ? 9.124 0.151 8.911 1.00 94.62 104 LYS A CA 1
ATOM 839 C C . LYS A 1 104 ? 9.218 0.192 10.428 1.00 94.62 104 LYS A C 1
ATOM 841 O O . LYS A 1 104 ? 8.210 -0.048 11.078 1.00 94.62 104 LYS A O 1
ATOM 846 N N . SER A 1 105 ? 10.386 0.505 10.990 1.00 93.31 105 SER A N 1
ATOM 847 C CA . SER A 1 105 ? 10.552 0.574 12.447 1.00 93.31 105 SER A CA 1
ATOM 848 C C . SER A 1 105 ? 9.658 1.627 13.103 1.00 93.31 105 SER A C 1
ATOM 850 O O . SER A 1 105 ? 9.309 1.473 14.260 1.00 93.31 105 SER A O 1
ATOM 852 N N . LEU A 1 106 ? 9.242 2.668 12.373 1.00 93.81 106 LEU A N 1
ATOM 853 C CA . LEU A 1 106 ? 8.324 3.691 12.895 1.00 93.81 106 LEU A CA 1
ATOM 854 C C . LEU A 1 106 ? 6.854 3.237 12.921 1.00 93.81 106 LEU A C 1
ATOM 856 O O . LEU A 1 106 ? 6.014 3.898 13.529 1.00 93.81 106 LEU A O 1
ATOM 860 N N . ILE A 1 107 ? 6.519 2.148 12.223 1.00 94.81 107 ILE A N 1
ATOM 861 C CA . ILE A 1 107 ? 5.147 1.632 12.097 1.00 94.81 107 ILE A CA 1
ATOM 862 C C . ILE A 1 107 ? 5.009 0.180 12.572 1.00 94.81 107 ILE A C 1
ATOM 864 O O . ILE A 1 107 ? 3.951 -0.418 12.388 1.00 94.81 107 ILE A O 1
ATOM 868 N N . ASP A 1 108 ? 6.048 -0.404 13.170 1.00 92.00 108 ASP A N 1
ATOM 869 C CA . ASP A 1 108 ? 6.087 -1.827 13.528 1.00 92.00 108 ASP A CA 1
ATOM 870 C C . ASP A 1 108 ? 4.993 -2.223 14.532 1.00 92.00 108 ASP A C 1
ATOM 872 O O . ASP A 1 108 ? 4.361 -3.266 14.396 1.00 92.00 108 ASP A O 1
ATOM 876 N N . ASN A 1 109 ? 4.708 -1.334 15.478 1.00 91.00 109 ASN A N 1
ATOM 877 C CA . ASN A 1 109 ? 3.729 -1.506 16.538 1.00 91.00 109 ASN A CA 1
ATOM 878 C C . ASN A 1 109 ? 2.365 -0.893 16.187 1.00 91.00 109 ASN A C 1
ATOM 880 O O . ASN A 1 109 ? 1.459 -0.902 17.020 1.00 91.00 109 ASN A O 1
ATOM 884 N N . ALA A 1 110 ? 2.194 -0.336 14.980 1.00 92.88 110 ALA A N 1
ATOM 885 C CA . ALA A 1 110 ? 0.959 0.355 14.612 1.00 92.88 110 ALA A CA 1
ATOM 886 C C . ALA A 1 110 ? -0.256 -0.590 14.625 1.00 92.88 110 ALA A C 1
ATOM 888 O O . ALA A 1 110 ? -1.299 -0.202 15.143 1.00 92.88 110 ALA A O 1
ATOM 889 N N . LEU A 1 111 ? -0.112 -1.839 14.158 1.00 90.38 111 LEU A N 1
ATOM 890 C CA . LEU A 1 111 ? -1.192 -2.837 14.213 1.00 90.38 111 LEU A CA 1
ATOM 891 C C . LEU A 1 111 ? -1.624 -3.127 15.659 1.00 90.38 111 LEU A C 1
ATOM 893 O O . LEU A 1 111 ? -2.792 -2.961 15.992 1.00 90.38 111 LEU A O 1
ATOM 897 N N . ALA A 1 112 ? -0.674 -3.421 16.553 1.00 89.69 112 ALA A N 1
ATOM 898 C CA . ALA A 1 112 ? -0.975 -3.690 17.962 1.00 89.69 112 ALA A CA 1
ATOM 899 C C . ALA A 1 112 ? -1.662 -2.498 18.664 1.00 89.69 112 ALA A C 1
ATOM 901 O O . ALA A 1 112 ? -2.576 -2.673 19.478 1.00 89.69 112 ALA A O 1
ATOM 902 N N . LYS A 1 113 ? -1.250 -1.264 18.338 1.00 93.06 113 LYS A N 1
ATOM 903 C CA . LYS A 1 113 ? -1.896 -0.047 18.856 1.00 93.06 113 LYS A CA 1
ATOM 904 C C . LYS A 1 113 ? -3.309 0.137 18.298 1.00 93.06 113 LYS A C 1
ATOM 906 O O . LYS A 1 113 ? -4.197 0.543 19.045 1.00 93.06 113 LYS A O 1
ATOM 911 N N . ALA A 1 114 ? -3.534 -0.168 17.021 1.00 91.56 114 ALA A N 1
ATOM 912 C CA . ALA A 1 114 ? -4.856 -0.097 16.405 1.00 91.56 114 ALA A CA 1
ATOM 913 C C . ALA A 1 114 ? -5.828 -1.133 16.986 1.00 91.56 114 ALA A C 1
ATOM 915 O O . ALA A 1 114 ? -6.981 -0.795 17.251 1.00 91.56 114 ALA A O 1
ATOM 916 N N . ASP A 1 115 ? -5.358 -2.352 17.259 1.00 86.62 115 ASP A N 1
ATOM 917 C CA . ASP A 1 115 ? -6.152 -3.392 17.921 1.00 86.62 115 ASP A CA 1
ATOM 918 C C . ASP A 1 115 ? -6.555 -2.958 19.332 1.00 86.62 115 ASP A C 1
ATOM 920 O O . ASP A 1 115 ? -7.717 -3.051 19.725 1.00 86.62 115 ASP A O 1
ATOM 924 N N . THR A 1 116 ? -5.607 -2.386 20.079 1.00 87.94 116 THR A N 1
ATOM 925 C CA . THR A 1 116 ? -5.873 -1.825 21.410 1.00 87.94 116 THR A CA 1
ATOM 926 C C . THR A 1 116 ? -6.907 -0.698 21.347 1.00 87.94 116 THR A C 1
ATOM 928 O O . THR A 1 116 ? -7.796 -0.618 22.195 1.00 87.94 116 THR A O 1
ATOM 931 N N . LEU A 1 117 ? -6.823 0.164 20.331 1.00 87.12 117 LEU A N 1
ATOM 932 C CA . LEU A 1 117 ? -7.784 1.241 20.098 1.00 87.12 117 LEU A CA 1
ATOM 933 C C . LEU A 1 117 ? -9.184 0.690 19.789 1.00 87.12 117 LEU A C 1
ATOM 935 O O . LEU A 1 117 ? -10.160 1.172 20.360 1.00 87.12 117 LEU A O 1
ATOM 939 N N . LEU A 1 118 ? -9.290 -0.344 18.948 1.00 83.25 118 LEU A N 1
ATOM 940 C CA . LEU A 1 118 ? -10.560 -1.003 18.618 1.00 83.25 118 LEU A CA 1
ATOM 941 C C . LEU A 1 118 ? -11.224 -1.672 19.826 1.00 83.25 118 LEU A C 1
ATOM 943 O O . LEU A 1 118 ? -12.449 -1.667 19.926 1.00 83.25 118 LEU A O 1
ATOM 947 N N . LEU A 1 119 ? -10.430 -2.252 20.727 1.00 81.44 119 LEU A N 1
ATOM 948 C CA . LEU A 1 119 ? -10.937 -2.920 21.927 1.00 81.44 119 LEU A CA 1
ATOM 949 C C . LEU A 1 119 ? -11.407 -1.930 23.000 1.00 81.44 119 LEU A C 1
ATOM 951 O O . LEU A 1 119 ? -12.362 -2.219 23.723 1.00 81.44 119 LEU A O 1
ATOM 955 N N . ASN A 1 120 ? -10.750 -0.772 23.108 1.00 81.06 120 ASN A N 1
ATOM 956 C CA . ASN A 1 120 ? -10.953 0.157 24.220 1.00 81.06 120 ASN A CA 1
ATOM 957 C C . ASN A 1 120 ? -11.874 1.342 23.893 1.00 81.06 120 ASN A C 1
ATOM 959 O O . ASN A 1 120 ? -12.540 1.859 24.792 1.00 81.06 120 ASN A O 1
ATOM 963 N N . GLU A 1 121 ? -11.937 1.797 22.639 1.00 78.88 121 GLU A N 1
ATOM 964 C CA . GLU A 1 121 ? -12.772 2.942 22.266 1.00 78.88 121 GLU A CA 1
ATOM 965 C C . GLU A 1 121 ? -14.192 2.516 21.862 1.00 78.88 121 GLU A C 1
ATOM 967 O O . GLU A 1 121 ? -14.410 1.815 20.874 1.00 78.88 121 GLU A O 1
ATOM 972 N N . LYS A 1 122 ? -15.198 3.015 22.592 1.00 72.62 122 LYS A N 1
ATOM 973 C CA . LYS A 1 122 ? -16.605 2.903 22.184 1.00 72.62 122 LYS A CA 1
ATOM 974 C C . LYS A 1 122 ? -16.976 4.060 21.258 1.00 72.62 122 LYS A C 1
ATOM 976 O O . LY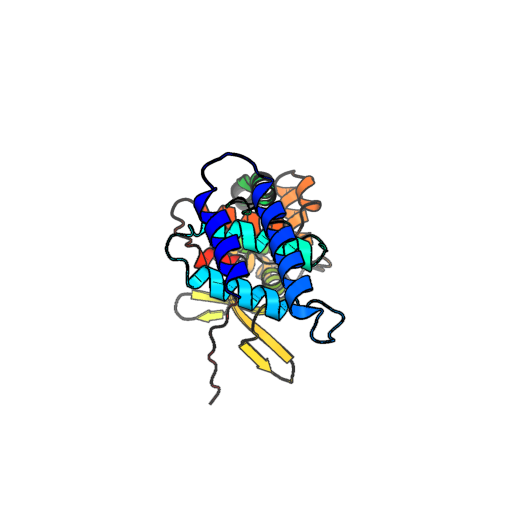S A 1 122 ? -16.882 5.215 21.656 1.00 72.62 122 LYS A O 1
ATOM 981 N N . GLY A 1 123 ? -17.476 3.739 20.065 1.00 73.19 123 GLY A N 1
ATOM 982 C CA . GLY A 1 123 ? -18.030 4.729 19.134 1.00 73.19 123 GLY A CA 1
ATOM 983 C C . GLY A 1 123 ? -16.963 5.478 18.338 1.00 73.19 123 GLY A C 1
ATOM 984 O O . GLY A 1 123 ? -16.840 6.696 18.441 1.00 73.19 123 GLY A O 1
ATOM 985 N N . LEU A 1 124 ? -16.197 4.745 17.527 1.00 84.06 124 LEU A N 1
ATOM 986 C CA . LEU A 1 124 ? -15.231 5.344 16.612 1.00 84.06 124 LEU A CA 1
ATOM 987 C C . LEU A 1 124 ? -15.919 6.278 15.613 1.00 84.06 124 LEU A C 1
ATOM 989 O O . LEU A 1 124 ? -16.970 5.970 15.049 1.00 84.06 124 LEU A O 1
ATOM 993 N N . THR A 1 125 ? -15.287 7.423 15.367 1.00 87.44 125 THR A N 1
ATOM 994 C CA . THR A 1 125 ? -15.741 8.346 14.327 1.00 87.44 125 THR A CA 1
ATOM 995 C C . THR A 1 125 ? -15.556 7.706 12.955 1.00 87.44 125 THR A C 1
ATOM 997 O O . THR A 1 125 ? -14.669 6.876 12.740 1.00 87.44 125 THR A O 1
ATOM 1000 N N . ALA A 1 126 ? -16.349 8.143 11.982 1.00 87.75 126 ALA A N 1
ATOM 1001 C CA . ALA A 1 126 ? -16.205 7.684 10.607 1.00 87.75 126 ALA A CA 1
ATOM 1002 C C . ALA A 1 126 ? -14.804 7.968 10.032 1.00 87.75 126 ALA A C 1
ATOM 1004 O O . ALA A 1 126 ? -14.240 7.118 9.352 1.00 87.75 126 ALA A O 1
ATOM 1005 N N . ASN A 1 127 ? -14.184 9.104 10.378 1.00 89.25 127 ASN A N 1
ATOM 1006 C CA . ASN A 1 127 ? -12.797 9.395 9.995 1.00 89.25 127 ASN A CA 1
ATOM 1007 C C . ASN A 1 127 ? -11.807 8.366 10.557 1.00 89.25 127 ASN A C 1
ATOM 1009 O O . ASN A 1 127 ? -10.923 7.918 9.829 1.00 89.25 127 ASN A O 1
ATOM 1013 N N . LYS A 1 128 ? -11.974 7.947 11.821 1.00 89.81 128 LYS A N 1
ATOM 1014 C CA . LYS A 1 128 ? -11.152 6.878 12.405 1.00 89.81 128 LYS A CA 1
ATOM 1015 C C . LYS A 1 128 ? -11.405 5.544 11.703 1.00 89.81 128 LYS A C 1
ATOM 1017 O O . LYS A 1 128 ? -10.446 4.861 11.366 1.00 89.81 128 LYS A O 1
ATOM 1022 N N . HIS A 1 129 ? -12.658 5.190 11.416 1.00 91.56 129 HIS A N 1
ATOM 1023 C CA . HIS A 1 129 ? -12.964 3.974 10.655 1.00 91.56 129 HIS A CA 1
ATOM 1024 C C . HIS A 1 129 ? -12.353 3.981 9.250 1.00 91.56 129 HIS A C 1
ATOM 1026 O O . HIS A 1 129 ? -11.819 2.962 8.818 1.00 91.56 129 HIS A O 1
ATOM 1032 N N . LEU A 1 130 ? -12.382 5.120 8.555 1.00 93.44 130 LEU A N 1
ATOM 1033 C CA . LEU A 1 130 ? -11.773 5.251 7.236 1.00 93.44 130 LEU A CA 1
ATOM 1034 C C . LEU A 1 130 ? -10.250 5.137 7.300 1.00 93.44 130 LEU A C 1
ATOM 1036 O O . LEU A 1 130 ? -9.659 4.412 6.503 1.00 93.44 130 LEU A O 1
ATOM 1040 N N . PHE A 1 131 ? -9.620 5.797 8.274 1.00 94.56 131 PHE A N 1
ATOM 1041 C CA . PHE A 1 131 ? -8.196 5.627 8.550 1.00 94.56 131 PHE A CA 1
ATOM 1042 C C . PHE A 1 131 ? -7.848 4.150 8.787 1.00 94.56 131 PHE A C 1
ATOM 1044 O O . PHE A 1 131 ? -6.956 3.625 8.123 1.00 94.56 131 PHE A O 1
ATOM 1051 N N . LEU A 1 132 ? -8.582 3.465 9.670 1.00 95.31 132 LEU A N 1
ATOM 1052 C CA . LEU A 1 132 ? -8.365 2.049 9.971 1.00 95.31 132 LEU A CA 1
ATOM 1053 C C . LEU A 1 132 ? -8.555 1.171 8.728 1.00 95.31 132 LEU A C 1
ATOM 1055 O O . LEU A 1 132 ? -7.764 0.259 8.503 1.00 95.31 132 LEU A O 1
ATOM 1059 N N . ALA A 1 133 ? -9.547 1.465 7.883 1.00 95.38 133 ALA A N 1
ATOM 1060 C CA . ALA A 1 133 ? -9.760 0.741 6.633 1.00 95.38 133 ALA A CA 1
ATOM 1061 C C . ALA A 1 133 ? -8.550 0.863 5.693 1.00 95.38 133 ALA A C 1
ATOM 1063 O O . ALA A 1 133 ? -8.094 -0.146 5.159 1.00 95.38 133 ALA A O 1
ATOM 1064 N N . LEU A 1 134 ? -7.987 2.067 5.530 1.00 96.88 134 LEU A N 1
ATOM 1065 C CA . LEU A 1 134 ? -6.775 2.279 4.728 1.00 96.88 134 LEU A CA 1
ATOM 1066 C C . LEU A 1 134 ? -5.541 1.623 5.359 1.00 96.88 134 LEU A C 1
ATOM 1068 O O . LEU A 1 134 ? -4.733 1.019 4.653 1.00 96.88 134 LEU A O 1
ATOM 1072 N N . MET A 1 135 ? -5.403 1.723 6.681 1.00 96.44 135 MET A N 1
ATOM 1073 C CA . MET A 1 135 ? -4.284 1.154 7.425 1.00 96.44 135 MET A CA 1
ATOM 1074 C C . MET A 1 135 ? -4.260 -0.371 7.298 1.00 96.44 135 MET A C 1
ATOM 1076 O O . MET A 1 135 ? -3.258 -0.916 6.841 1.00 96.44 135 MET A O 1
ATOM 1080 N N . TYR A 1 136 ? -5.359 -1.063 7.614 1.00 95.56 136 TYR A N 1
ATOM 1081 C CA . TYR A 1 136 ? -5.435 -2.521 7.482 1.00 95.56 136 TYR A CA 1
ATOM 1082 C C . TYR A 1 136 ? -5.363 -2.974 6.020 1.00 95.56 136 TYR A C 1
ATOM 1084 O O . TYR A 1 136 ? -4.734 -3.992 5.721 1.00 95.56 136 TYR A O 1
ATOM 1092 N N . ALA A 1 137 ? -5.912 -2.199 5.076 1.00 95.75 137 ALA A N 1
ATOM 1093 C CA . ALA A 1 137 ? -5.742 -2.501 3.659 1.00 95.75 137 ALA A CA 1
ATOM 1094 C C . ALA A 1 137 ? -4.256 -2.525 3.261 1.00 95.75 137 ALA A C 1
ATOM 1096 O O . ALA A 1 137 ? -3.826 -3.435 2.553 1.00 95.75 137 ALA A O 1
ATOM 1097 N N . ALA A 1 138 ? -3.465 -1.565 3.749 1.00 95.31 138 ALA A N 1
ATOM 1098 C CA . ALA A 1 138 ? -2.041 -1.456 3.447 1.00 95.31 138 ALA A CA 1
ATOM 1099 C C . ALA A 1 138 ? -1.151 -2.408 4.261 1.00 95.31 138 ALA A C 1
ATOM 1101 O O . ALA A 1 138 ? -0.123 -2.840 3.746 1.00 95.31 138 ALA A O 1
ATOM 1102 N N . MET A 1 139 ? -1.494 -2.681 5.523 1.00 92.56 139 MET A N 1
ATOM 1103 C CA . MET A 1 139 ? -0.637 -3.383 6.491 1.00 92.56 139 MET A CA 1
ATOM 1104 C C . MET A 1 139 ? -1.028 -4.842 6.740 1.00 92.56 139 MET A C 1
ATOM 1106 O O . MET A 1 139 ? -0.243 -5.565 7.344 1.00 92.56 139 MET A O 1
ATOM 1110 N N . GLU A 1 140 ? -2.189 -5.287 6.256 1.00 89.12 140 GLU A N 1
ATOM 1111 C CA . GLU A 1 140 ? -2.612 -6.693 6.327 1.00 89.12 140 GLU A CA 1
ATOM 1112 C C . GLU A 1 140 ? -3.045 -7.242 4.972 1.00 89.12 140 GLU A C 1
ATOM 1114 O O . GLU A 1 140 ? -2.622 -8.320 4.570 1.00 89.12 140 GLU A O 1
ATOM 1119 N N . SER A 1 141 ? -3.858 -6.487 4.230 1.00 90.44 141 SER A N 1
ATOM 1120 C CA . SER A 1 141 ? -4.465 -6.980 2.984 1.00 90.44 141 SER A CA 1
ATOM 1121 C C . SER A 1 141 ? -3.615 -6.741 1.729 1.00 90.44 141 SER A C 1
ATOM 1123 O O . SER A 1 141 ? -4.057 -7.016 0.613 1.00 90.44 141 SER A O 1
ATOM 1125 N N . GLY A 1 142 ? -2.398 -6.209 1.874 1.00 90.06 142 GLY A N 1
ATOM 1126 C CA . GLY A 1 142 ? -1.440 -6.092 0.771 1.00 90.06 142 GLY A CA 1
ATOM 1127 C C . GLY A 1 142 ? -1.744 -5.003 -0.261 1.00 90.06 142 GLY A C 1
ATOM 1128 O O . GLY A 1 142 ? -1.270 -5.092 -1.391 1.00 90.06 142 GLY A O 1
ATOM 1129 N N . LEU A 1 143 ? -2.512 -3.965 0.076 1.00 94.00 143 LEU A N 1
ATOM 1130 C CA . LEU A 1 143 ? -2.729 -2.803 -0.792 1.00 94.00 143 LEU A CA 1
ATOM 1131 C C . LEU A 1 143 ? -1.633 -1.745 -0.564 1.00 94.00 143 LEU A C 1
ATOM 1133 O O . LEU A 1 143 ? -1.875 -0.658 -0.049 1.00 94.00 143 LEU A O 1
ATOM 1137 N N . CYS A 1 144 ? -0.392 -2.080 -0.917 1.00 93.56 144 CYS A N 1
ATOM 1138 C CA . CYS A 1 144 ? 0.810 -1.318 -0.564 1.00 93.56 144 CYS A CA 1
ATOM 1139 C C . CYS A 1 144 ? 1.293 -0.376 -1.688 1.00 93.56 144 CYS A C 1
ATOM 1141 O O . CYS A 1 144 ? 2.498 -0.242 -1.924 1.00 93.56 144 CYS A O 1
ATOM 1143 N N . PHE A 1 145 ? 0.378 0.286 -2.400 1.00 92.88 145 PHE A N 1
ATOM 1144 C CA . PHE A 1 145 ? 0.705 1.298 -3.415 1.00 92.88 145 PHE A CA 1
ATOM 1145 C C . PHE A 1 145 ? -0.357 2.397 -3.483 1.00 92.88 145 PHE A C 1
ATOM 1147 O O . PHE A 1 145 ? -1.532 2.147 -3.218 1.00 92.88 145 PHE A O 1
ATOM 1154 N N . SER A 1 146 ? 0.075 3.615 -3.821 1.00 93.88 146 SER A N 1
ATOM 1155 C CA . SER A 1 146 ? -0.743 4.823 -3.678 1.00 93.88 146 SER A CA 1
ATOM 1156 C C . SER A 1 146 ? -2.014 4.758 -4.514 1.00 93.88 146 SER A C 1
ATOM 1158 O O . SER A 1 146 ? -3.093 4.960 -3.981 1.00 93.88 146 SER A O 1
ATOM 1160 N N . GLU A 1 147 ? -1.907 4.397 -5.795 1.00 93.75 147 GLU A N 1
ATOM 1161 C CA . GLU A 1 147 ? -3.046 4.394 -6.718 1.00 93.75 147 GLU A CA 1
ATOM 1162 C C . GLU A 1 147 ? -4.134 3.395 -6.293 1.00 93.75 147 GLU A C 1
ATOM 1164 O O . GLU A 1 147 ? -5.321 3.640 -6.493 1.00 93.75 147 GLU A O 1
ATOM 1169 N N . GLY A 1 148 ? -3.739 2.278 -5.676 1.00 93.44 148 GLY A N 1
ATOM 1170 C CA . GLY A 1 148 ? -4.662 1.281 -5.141 1.00 93.44 148 GLY A CA 1
ATOM 1171 C C . GLY A 1 148 ? -5.369 1.776 -3.885 1.00 93.44 148 GLY A C 1
ATOM 1172 O O . GLY A 1 148 ? -6.586 1.639 -3.778 1.00 93.44 148 GLY A O 1
ATOM 1173 N N . LEU A 1 149 ? -4.627 2.389 -2.958 1.00 95.56 149 LEU A N 1
ATOM 1174 C CA . LEU A 1 149 ? -5.207 3.000 -1.759 1.00 95.56 149 LEU A CA 1
ATOM 1175 C C . LEU A 1 149 ? -6.125 4.173 -2.093 1.00 95.56 149 LEU A C 1
ATOM 1177 O O . LEU A 1 149 ? -7.201 4.272 -1.512 1.00 95.56 149 LEU A O 1
ATOM 1181 N N . ASP A 1 150 ? -5.739 5.019 -3.046 1.00 94.88 150 ASP A N 1
ATOM 1182 C CA . ASP A 1 150 ? -6.576 6.112 -3.532 1.00 94.88 150 ASP A CA 1
ATOM 1183 C C . ASP A 1 150 ? -7.852 5.562 -4.181 1.00 94.88 150 ASP A C 1
ATOM 1185 O O . ASP A 1 150 ? -8.939 6.061 -3.904 1.00 94.88 150 ASP A O 1
ATOM 1189 N N . ALA A 1 151 ? -7.766 4.486 -4.971 1.00 94.44 151 ALA A N 1
ATOM 1190 C CA . ALA A 1 151 ? -8.953 3.837 -5.525 1.00 94.44 151 ALA A CA 1
ATOM 1191 C C . ALA A 1 151 ? -9.875 3.263 -4.438 1.00 94.44 151 ALA A C 1
ATOM 1193 O O . ALA A 1 151 ? -11.091 3.424 -4.533 1.00 94.44 151 ALA A O 1
ATOM 1194 N N . LEU A 1 152 ? -9.322 2.636 -3.392 1.00 96.25 152 LEU A N 1
ATOM 1195 C CA . LEU A 1 152 ? -10.107 2.162 -2.248 1.00 96.25 152 LEU A CA 1
ATOM 1196 C C . LEU A 1 152 ? -10.782 3.334 -1.534 1.00 96.25 152 LEU A C 1
ATOM 1198 O O . LEU A 1 152 ? -11.988 3.303 -1.306 1.00 96.25 152 LEU A O 1
ATOM 1202 N N . TYR A 1 153 ? -10.020 4.379 -1.231 1.00 95.38 153 TYR A N 1
ATOM 1203 C CA . TYR A 1 153 ? -10.510 5.592 -0.593 1.00 95.38 153 TYR A CA 1
ATOM 1204 C C . TYR A 1 153 ? -11.675 6.209 -1.374 1.00 95.38 153 TYR A C 1
ATOM 1206 O O . TYR A 1 153 ? -12.767 6.377 -0.833 1.00 95.38 153 TYR A O 1
ATOM 1214 N N . GLN A 1 154 ? -11.491 6.449 -2.674 1.00 92.69 154 GLN A N 1
ATOM 1215 C CA . GLN A 1 154 ? -12.535 6.995 -3.541 1.00 92.69 154 GLN A CA 1
ATOM 1216 C C . GLN A 1 154 ? -13.753 6.070 -3.627 1.00 92.69 154 GLN A C 1
ATOM 1218 O O . GLN A 1 154 ? -14.888 6.542 -3.583 1.00 92.69 154 GLN A O 1
ATOM 1223 N N . ARG A 1 155 ? -13.550 4.747 -3.690 1.00 93.19 155 ARG A N 1
ATOM 1224 C CA . ARG A 1 155 ? -14.650 3.774 -3.718 1.00 93.19 155 ARG A CA 1
ATOM 1225 C C . ARG A 1 155 ? -15.493 3.835 -2.443 1.00 93.19 155 ARG A C 1
ATOM 1227 O O . ARG A 1 155 ? -16.720 3.847 -2.543 1.00 93.19 155 ARG A O 1
ATOM 1234 N N . LEU A 1 156 ? -14.848 3.923 -1.278 1.00 93.31 156 LEU A N 1
ATOM 1235 C CA . LEU A 1 156 ? -15.513 4.052 0.021 1.00 93.31 156 LEU A CA 1
ATOM 1236 C C . LEU A 1 156 ? -16.301 5.365 0.133 1.00 93.31 156 LEU A C 1
ATOM 1238 O O . LEU A 1 156 ? -17.430 5.365 0.628 1.00 93.31 156 LEU A O 1
ATOM 1242 N N . LEU A 1 157 ? -15.758 6.473 -0.375 1.00 90.81 157 LEU A N 1
ATOM 1243 C CA . LEU A 1 157 ? -16.437 7.771 -0.356 1.00 90.81 157 LEU A CA 1
ATOM 1244 C C . LEU A 1 157 ? -17.591 7.871 -1.355 1.00 90.81 157 LEU A C 1
ATOM 1246 O O . LEU A 1 157 ? -18.647 8.401 -1.015 1.00 90.81 157 LEU A O 1
ATOM 1250 N N . ALA A 1 158 ? -17.442 7.328 -2.558 1.00 88.25 158 ALA A N 1
ATOM 1251 C CA . ALA A 1 158 ? -18.411 7.530 -3.632 1.00 88.25 158 ALA A CA 1
ATOM 1252 C C . ALA A 1 158 ? -19.628 6.596 -3.556 1.00 88.25 158 ALA A C 1
ATOM 1254 O O . ALA A 1 158 ? -20.728 7.000 -3.918 1.00 88.25 158 ALA A O 1
ATOM 1255 N N . SER A 1 159 ? -19.460 5.353 -3.090 1.00 84.62 159 SER A N 1
ATOM 1256 C CA . SER A 1 159 ? -20.522 4.337 -3.160 1.00 84.62 159 SER A CA 1
ATOM 1257 C C . SER A 1 159 ? -21.094 3.990 -1.790 1.00 84.62 159 SER A C 1
ATOM 1259 O O . SER A 1 159 ? -20.350 3.942 -0.815 1.00 84.62 159 SER A O 1
ATOM 1261 N N . ASN A 1 160 ? -22.399 3.720 -1.711 1.00 83.00 160 ASN A N 1
ATOM 1262 C CA . ASN A 1 160 ? -23.033 3.106 -0.532 1.00 83.00 160 ASN A CA 1
ATOM 1263 C C . ASN A 1 160 ? -22.936 1.573 -0.560 1.00 83.00 160 ASN A C 1
ATOM 1265 O O . ASN A 1 160 ? -23.007 0.926 0.480 1.00 83.00 160 ASN A O 1
ATOM 1269 N N . GLU A 1 161 ? -22.700 1.000 -1.739 1.00 86.88 161 GLU A N 1
ATOM 1270 C CA . GLU A 1 161 ? -22.469 -0.427 -1.942 1.00 86.88 161 GLU A CA 1
ATOM 1271 C C . GLU A 1 161 ? -21.046 -0.619 -2.465 1.00 86.88 161 GLU A C 1
ATOM 1273 O O . GLU A 1 161 ? -20.731 -0.340 -3.626 1.00 86.88 161 GLU A O 1
ATOM 1278 N N . VAL A 1 162 ? -20.143 -1.008 -1.569 1.00 92.31 162 VAL A N 1
ATOM 1279 C CA . VAL A 1 162 ? -18.706 -1.147 -1.869 1.00 92.31 162 VAL A CA 1
ATOM 1280 C C . VAL A 1 162 ? -18.257 -2.601 -1.928 1.00 92.31 162 VAL A C 1
ATOM 1282 O O . VAL A 1 162 ? -17.308 -2.906 -2.645 1.00 92.31 162 VAL A O 1
ATOM 1285 N N . LEU A 1 163 ? -18.951 -3.483 -1.206 1.00 93.44 163 LEU A N 1
ATOM 1286 C CA . LEU A 1 163 ? -18.645 -4.904 -1.107 1.00 93.44 163 LEU A CA 1
ATOM 1287 C C . LEU A 1 163 ? -19.476 -5.697 -2.113 1.00 93.44 163 LEU A C 1
ATOM 1289 O O . LEU A 1 163 ? -20.699 -5.586 -2.138 1.00 93.44 163 LEU A O 1
ATOM 1293 N N . VAL A 1 164 ? -18.806 -6.540 -2.890 1.00 93.00 164 VAL A N 1
ATOM 1294 C CA . VAL A 1 164 ? -19.426 -7.499 -3.807 1.00 93.00 164 VAL A CA 1
ATOM 1295 C C . VAL A 1 164 ? -19.058 -8.901 -3.342 1.00 93.00 164 VAL A C 1
ATOM 1297 O O . VAL A 1 164 ? -17.906 -9.160 -2.994 1.00 93.00 164 VAL A O 1
ATOM 1300 N N . LYS A 1 165 ? -20.031 -9.813 -3.318 1.00 91.31 165 LYS A N 1
ATOM 1301 C CA . LYS A 1 165 ? -19.782 -11.217 -2.985 1.00 91.31 165 LYS A CA 1
ATOM 1302 C C . LYS A 1 165 ? -19.451 -11.998 -4.256 1.00 91.31 165 LYS A C 1
ATOM 1304 O O . LYS A 1 165 ? -20.258 -12.020 -5.182 1.00 91.31 165 LYS A O 1
ATOM 1309 N N . ILE A 1 166 ? -18.291 -12.653 -4.288 1.00 87.44 166 ILE A N 1
ATOM 1310 C CA . ILE A 1 166 ? -17.885 -13.576 -5.357 1.00 87.44 166 ILE A CA 1
ATOM 1311 C C . ILE A 1 166 ? -17.518 -14.915 -4.719 1.00 87.44 166 ILE A C 1
ATOM 1313 O O . ILE A 1 166 ? -16.507 -15.031 -4.026 1.00 87.44 166 ILE A O 1
ATOM 1317 N N . GLY A 1 167 ? -18.356 -15.930 -4.948 1.00 88.69 167 GLY A N 1
ATOM 1318 C CA . GLY A 1 167 ? -18.252 -17.206 -4.240 1.00 88.69 167 GLY A CA 1
ATOM 1319 C C . GLY A 1 167 ? -18.357 -16.997 -2.727 1.00 88.69 167 GLY A C 1
ATOM 1320 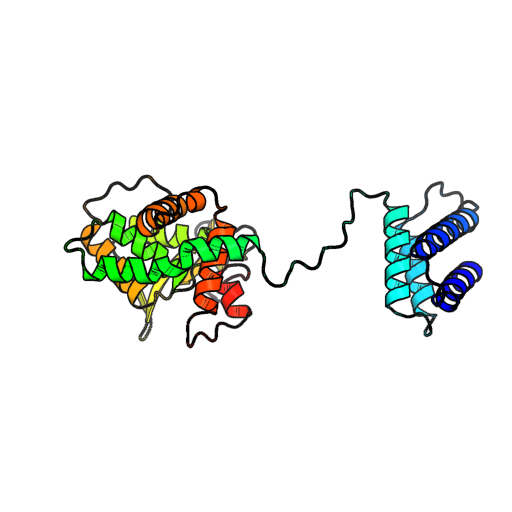O O . GLY A 1 167 ? -19.294 -16.351 -2.249 1.00 88.69 167 GLY A O 1
ATOM 1321 N N . ASP A 1 168 ? -17.364 -17.492 -1.991 1.00 87.75 168 ASP A N 1
ATOM 1322 C CA . ASP A 1 168 ? -17.272 -17.357 -0.531 1.00 87.75 168 ASP A CA 1
ATOM 1323 C C . ASP A 1 168 ? -16.520 -16.100 -0.071 1.00 87.75 168 ASP A C 1
ATOM 1325 O O . ASP A 1 168 ? -16.382 -15.856 1.128 1.00 87.75 168 ASP A O 1
ATOM 1329 N N . TYR A 1 169 ? -16.056 -15.271 -1.009 1.00 87.31 169 TYR A N 1
ATOM 1330 C CA . TYR A 1 169 ? -15.239 -14.101 -0.712 1.00 87.31 169 TYR A CA 1
ATOM 1331 C C . TYR A 1 169 ? -16.016 -12.799 -0.892 1.00 87.31 169 TYR A C 1
ATOM 1333 O O . TYR A 1 169 ? -16.794 -12.625 -1.834 1.00 87.31 169 TYR A O 1
ATOM 1341 N N . TRP A 1 170 ? -15.753 -11.850 0.003 1.00 92.69 170 TRP A N 1
ATOM 1342 C CA . TRP A 1 170 ? -16.111 -10.451 -0.192 1.00 92.69 170 TRP A CA 1
ATOM 1343 C C . TRP A 1 170 ? -14.966 -9.735 -0.891 1.00 92.69 170 TRP A C 1
ATOM 1345 O O . TRP A 1 170 ? -13.814 -9.865 -0.482 1.00 92.69 170 TRP A O 1
ATOM 1355 N N . ILE A 1 171 ? -15.289 -8.965 -1.924 1.00 94.69 171 ILE A N 1
ATOM 1356 C CA . ILE A 1 171 ? -14.323 -8.161 -2.666 1.00 94.69 171 ILE A CA 1
ATOM 1357 C C . ILE A 1 171 ? -14.763 -6.703 -2.747 1.00 94.69 171 ILE A C 1
ATOM 1359 O O . ILE A 1 171 ? -15.945 -6.383 -2.620 1.00 94.69 171 ILE A O 1
ATOM 1363 N N . ILE A 1 172 ? -13.804 -5.824 -3.017 1.00 95.12 172 ILE A N 1
ATOM 1364 C CA . ILE A 1 172 ? -14.038 -4.440 -3.422 1.00 95.12 172 ILE A CA 1
ATOM 1365 C C . ILE A 1 172 ? -13.416 -4.270 -4.806 1.00 95.12 172 ILE A C 1
ATOM 1367 O O . ILE A 1 172 ? -12.218 -4.486 -4.983 1.00 95.12 172 ILE A O 1
ATOM 1371 N N . GLU A 1 173 ? -14.215 -3.894 -5.800 1.00 93.00 173 GLU A N 1
ATOM 1372 C CA . GLU A 1 173 ? -13.686 -3.580 -7.128 1.00 93.00 173 GLU A CA 1
ATOM 1373 C C . GLU A 1 173 ? -12.977 -2.221 -7.101 1.00 93.00 173 GLU A C 1
ATOM 1375 O O . GLU A 1 173 ? -13.585 -1.192 -6.792 1.00 93.00 173 GLU A O 1
ATOM 1380 N N . LEU A 1 174 ? -11.675 -2.224 -7.402 1.00 93.12 174 LEU A N 1
ATOM 1381 C CA . LEU A 1 174 ? -10.839 -1.028 -7.447 1.00 93.12 174 LEU A CA 1
ATOM 1382 C C . LEU A 1 174 ? -10.505 -0.668 -8.889 1.00 93.12 174 LEU A C 1
ATOM 1384 O O . LEU A 1 174 ? -10.003 -1.503 -9.643 1.00 93.12 174 LEU A O 1
ATOM 1388 N N . HIS A 1 175 ? -10.730 0.595 -9.246 1.00 92.44 175 HIS A N 1
ATOM 1389 C CA . HIS A 1 175 ? -10.391 1.151 -10.552 1.00 92.44 175 HIS A CA 1
ATOM 1390 C C . HIS A 1 175 ? -9.304 2.209 -10.386 1.00 92.44 175 HIS A C 1
ATOM 1392 O O . HIS A 1 175 ? -9.511 3.204 -9.694 1.00 92.44 175 HIS A O 1
ATOM 1398 N N . TYR A 1 176 ? -8.149 2.003 -11.018 1.00 91.75 176 TYR A N 1
ATOM 1399 C CA . TYR A 1 176 ? -7.029 2.939 -10.942 1.00 91.75 176 TYR A CA 1
ATOM 1400 C C . TYR A 1 176 ? -6.266 3.038 -12.265 1.00 91.75 176 TYR A C 1
ATOM 1402 O O . TYR A 1 176 ? -6.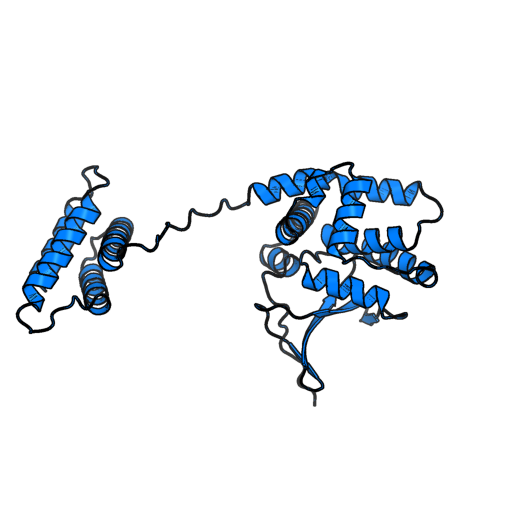377 2.180 -13.141 1.00 91.75 176 TYR A O 1
ATOM 1410 N N . ILE A 1 177 ? -5.475 4.102 -12.405 1.00 89.69 177 ILE A N 1
ATOM 1411 C CA . ILE A 1 177 ? -4.568 4.321 -13.534 1.00 89.69 177 ILE A CA 1
ATOM 1412 C C . ILE A 1 177 ? -3.165 4.498 -12.968 1.00 89.69 177 ILE A C 1
ATOM 1414 O O . ILE A 1 177 ? -2.958 5.313 -12.073 1.00 89.69 177 ILE A O 1
ATOM 1418 N N . ARG A 1 178 ? -2.197 3.756 -13.508 1.00 86.12 178 ARG A N 1
ATOM 1419 C CA . ARG A 1 178 ? -0.784 3.870 -13.143 1.00 86.12 178 ARG A CA 1
ATOM 1420 C C . ARG A 1 178 ? 0.065 3.853 -14.406 1.00 86.12 178 ARG A C 1
ATOM 1422 O O . ARG A 1 178 ? -0.087 2.967 -15.236 1.00 86.12 178 ARG A O 1
ATOM 1429 N N . SER A 1 179 ? 0.971 4.818 -14.541 1.00 80.62 179 SER A N 1
ATOM 1430 C CA . SER A 1 179 ? 1.725 5.082 -15.781 1.00 80.62 179 SER A CA 1
ATOM 1431 C C . SER A 1 179 ? 2.550 3.902 -16.303 1.00 80.62 179 SER A C 1
ATOM 1433 O O . SER A 1 179 ? 2.783 3.809 -17.502 1.00 80.62 179 SER A O 1
ATOM 1435 N N . ASN A 1 180 ? 2.971 2.999 -15.417 1.00 78.25 180 ASN A N 1
ATOM 1436 C CA . ASN A 1 180 ? 3.789 1.833 -15.758 1.00 78.25 180 ASN A CA 1
ATOM 1437 C C . ASN A 1 180 ? 3.006 0.510 -15.709 1.00 78.25 180 ASN A C 1
ATOM 1439 O O . ASN A 1 180 ? 3.620 -0.555 -15.703 1.00 78.25 180 ASN A O 1
ATOM 1443 N N . HIS A 1 181 ? 1.676 0.557 -15.589 1.00 81.75 181 HIS A N 1
ATOM 1444 C CA . HIS A 1 181 ? 0.815 -0.626 -15.610 1.00 81.75 181 HIS A CA 1
ATOM 1445 C C . HIS A 1 181 ? 0.019 -0.658 -16.904 1.00 81.75 181 HIS A C 1
ATOM 1447 O O . HIS A 1 181 ? -0.480 0.363 -17.373 1.00 81.75 181 HIS A O 1
ATOM 1453 N N . GLU A 1 182 ? -0.137 -1.853 -17.458 1.00 80.88 182 GLU A N 1
ATOM 1454 C CA . GLU A 1 182 ? -1.102 -2.073 -18.525 1.00 80.88 182 GLU A CA 1
ATOM 1455 C C . GLU A 1 182 ? -2.525 -1.867 -17.992 1.00 80.88 182 GLU A C 1
ATOM 1457 O O . GLU A 1 182 ? -2.870 -2.281 -16.878 1.00 80.88 182 GLU A O 1
ATOM 1462 N N . THR A 1 183 ? -3.359 -1.225 -18.805 1.00 86.25 183 THR A N 1
ATOM 1463 C CA . THR A 1 183 ? -4.796 -1.121 -18.540 1.00 86.25 183 THR A CA 1
ATOM 1464 C C . THR A 1 183 ? -5.483 -2.379 -19.053 1.00 86.25 183 THR A C 1
ATOM 1466 O O . THR A 1 183 ? -5.107 -2.918 -20.092 1.00 86.25 183 THR A O 1
ATOM 1469 N N . ASN A 1 184 ? -6.473 -2.874 -18.314 1.00 83.88 184 ASN A N 1
ATOM 1470 C CA . ASN A 1 184 ? -7.201 -4.098 -18.666 1.00 83.88 184 ASN A CA 1
ATOM 1471 C C . ASN A 1 184 ? -8.678 -3.834 -18.999 1.00 83.88 184 ASN A C 1
ATOM 1473 O O . ASN A 1 184 ? -9.384 -4.746 -19.416 1.00 83.88 184 ASN A O 1
ATOM 1477 N N . THR A 1 185 ? -9.139 -2.594 -18.820 1.00 84.62 185 THR A N 1
ATOM 1478 C CA . THR A 1 185 ? -10.517 -2.172 -19.057 1.00 84.62 185 THR A CA 1
ATOM 1479 C C . THR A 1 185 ? -10.517 -0.886 -19.874 1.00 84.62 185 THR A C 1
ATOM 1481 O O . THR A 1 185 ? -9.740 0.035 -19.605 1.00 84.62 185 THR A O 1
ATOM 1484 N N . ARG A 1 186 ? -11.398 -0.813 -20.875 1.00 87.50 186 ARG A N 1
ATOM 1485 C CA . ARG A 1 186 ? -11.644 0.396 -21.659 1.00 87.50 186 ARG A CA 1
ATOM 1486 C C . ARG A 1 186 ? -13.141 0.589 -21.828 1.00 87.50 186 ARG A C 1
ATOM 1488 O O . ARG A 1 186 ? -13.804 -0.265 -22.402 1.00 87.50 186 ARG A O 1
ATOM 1495 N N . GLU A 1 187 ? -13.649 1.726 -21.381 1.00 86.25 187 GLU A N 1
ATOM 1496 C CA . GLU A 1 187 ? -15.059 2.090 -21.505 1.00 86.25 187 GLU A CA 1
ATOM 1497 C C . GLU A 1 187 ? -15.157 3.580 -21.832 1.00 86.25 187 GLU A C 1
ATOM 1499 O O . GLU A 1 187 ? -14.406 4.393 -21.284 1.00 86.25 187 GLU A O 1
ATOM 1504 N N . ASN A 1 188 ? -16.067 3.961 -22.731 1.00 85.56 188 ASN A N 1
ATOM 1505 C CA . ASN A 1 188 ? -16.318 5.365 -23.086 1.00 85.56 188 ASN A CA 1
ATOM 1506 C C . ASN A 1 188 ? -15.033 6.158 -23.417 1.00 85.56 188 ASN A C 1
ATOM 1508 O O . ASN A 1 188 ? -14.868 7.314 -23.030 1.00 85.56 188 ASN A O 1
ATOM 1512 N N . GLY A 1 189 ? -14.073 5.507 -24.086 1.00 83.25 189 GLY A N 1
ATOM 1513 C CA . GLY A 1 189 ? -12.784 6.094 -24.466 1.00 83.25 189 GLY A CA 1
ATOM 1514 C C . GLY A 1 189 ? -11.750 6.220 -23.338 1.00 83.25 189 GLY A C 1
ATOM 1515 O O . GLY A 1 189 ? -10.585 6.483 -23.634 1.00 83.25 189 GLY A O 1
ATOM 1516 N N . LYS A 1 190 ? -12.120 5.974 -22.076 1.00 87.12 190 LYS A N 1
ATOM 1517 C CA . LYS A 1 190 ? -11.209 5.976 -20.924 1.00 87.12 190 LYS A CA 1
ATOM 1518 C C . LYS A 1 190 ? -10.661 4.570 -20.686 1.00 87.12 190 LYS A C 1
ATOM 1520 O O . LYS A 1 190 ? -11.397 3.593 -20.777 1.00 87.12 190 LYS A O 1
ATOM 1525 N N . ALA A 1 191 ? -9.365 4.471 -20.399 1.00 88.44 191 ALA A N 1
ATOM 1526 C CA . ALA A 1 191 ? -8.689 3.212 -20.099 1.00 88.44 191 ALA A CA 1
ATOM 1527 C C . ALA A 1 191 ? -8.226 3.198 -18.639 1.00 88.44 191 ALA A C 1
ATOM 1529 O O . ALA A 1 191 ? -7.676 4.191 -18.160 1.00 88.44 191 ALA A O 1
ATOM 1530 N N . TRP A 1 192 ? -8.450 2.087 -17.943 1.00 89.00 192 TRP A N 1
ATOM 1531 C CA . TRP A 1 192 ? -8.038 1.900 -16.553 1.00 89.00 192 TRP A CA 1
ATOM 1532 C C . TRP A 1 192 ? -7.755 0.432 -16.235 1.00 89.00 192 TRP A C 1
ATOM 1534 O O . TRP A 1 192 ? -8.038 -0.479 -17.018 1.00 89.00 192 TRP A O 1
ATOM 1544 N N . THR A 1 193 ? -7.167 0.202 -15.068 1.00 89.56 193 THR A N 1
ATOM 1545 C CA . THR A 1 193 ? -6.980 -1.128 -14.499 1.00 89.56 193 THR A CA 1
ATOM 1546 C C . THR A 1 193 ? -8.095 -1.380 -13.491 1.00 89.56 193 THR A C 1
ATOM 1548 O O . THR A 1 193 ? -8.229 -0.643 -12.514 1.00 89.56 193 THR A O 1
ATOM 1551 N N . SER A 1 194 ? -8.906 -2.407 -13.738 1.00 89.38 194 SER A N 1
ATOM 1552 C CA . SER A 1 194 ? -9.843 -2.964 -12.764 1.00 89.38 194 SER A CA 1
ATOM 1553 C C . SER A 1 194 ? -9.178 -4.121 -12.024 1.00 89.38 194 SER A C 1
ATOM 1555 O O . SER A 1 194 ? -8.603 -5.023 -12.645 1.00 89.38 194 SER A O 1
ATOM 1557 N N . ARG A 1 195 ? -9.206 -4.073 -10.692 1.00 87.31 195 ARG A N 1
ATOM 1558 C CA . ARG A 1 195 ? -8.603 -5.075 -9.812 1.00 87.31 195 ARG A CA 1
ATOM 1559 C C . ARG A 1 195 ? -9.580 -5.422 -8.686 1.00 87.31 195 ARG A C 1
ATOM 1561 O O . ARG A 1 195 ? -9.944 -4.523 -7.927 1.00 87.31 195 ARG A O 1
ATOM 1568 N N . PRO A 1 196 ? -9.954 -6.702 -8.510 1.00 90.50 196 PRO A N 1
ATOM 1569 C CA . PRO A 1 196 ? -10.639 -7.128 -7.300 1.00 90.50 196 PRO A CA 1
ATOM 1570 C C . PRO A 1 196 ? -9.660 -7.053 -6.122 1.00 90.50 196 PRO A C 1
ATOM 1572 O O . PRO A 1 196 ? -8.579 -7.647 -6.146 1.00 90.50 196 PRO A O 1
ATOM 1575 N N . PHE A 1 197 ? -10.025 -6.291 -5.099 1.00 92.88 197 PHE A N 1
ATOM 1576 C CA . PHE A 1 197 ? -9.328 -6.253 -3.824 1.00 92.88 197 PHE A CA 1
ATOM 1577 C C . PHE A 1 197 ? -10.041 -7.161 -2.828 1.00 92.88 197 PHE A C 1
ATOM 1579 O O . PHE A 1 197 ? -11.254 -7.063 -2.658 1.00 92.88 197 PHE A O 1
ATOM 1586 N N . TYR A 1 198 ? -9.276 -8.034 -2.179 1.00 91.88 198 TYR A N 1
ATOM 1587 C CA . TYR A 1 198 ? -9.765 -9.012 -1.214 1.00 91.88 198 TYR A CA 1
ATOM 1588 C C . TYR A 1 198 ? -9.394 -8.526 0.192 1.00 91.88 198 TYR A C 1
ATOM 1590 O O . TYR A 1 198 ? -8.268 -8.770 0.631 1.00 91.88 198 TYR A O 1
ATOM 1598 N N . PRO A 1 199 ? -10.275 -7.777 0.881 1.00 93.00 199 PRO A N 1
ATOM 1599 C CA . PRO A 1 199 ? -9.989 -7.305 2.226 1.00 93.00 199 PRO A CA 1
ATOM 1600 C C . PRO A 1 199 ? -9.892 -8.482 3.203 1.00 93.00 199 PRO A C 1
ATOM 1602 O O . PRO A 1 199 ? -10.765 -9.350 3.239 1.00 93.00 199 PRO A O 1
ATOM 1605 N N . GLY A 1 200 ? -8.856 -8.478 4.039 1.00 90.75 200 GLY A N 1
ATOM 1606 C CA . GLY A 1 200 ? -8.768 -9.349 5.207 1.00 90.75 200 GLY A CA 1
ATOM 1607 C C . GLY A 1 200 ? -9.826 -8.998 6.267 1.00 90.75 200 GLY A C 1
ATOM 1608 O O . GLY A 1 200 ? -10.470 -7.947 6.175 1.00 90.75 200 GLY A O 1
ATOM 1609 N N . PRO A 1 201 ? -10.007 -9.835 7.304 1.00 90.81 201 PRO A N 1
ATOM 1610 C CA . PRO A 1 201 ? -11.081 -9.673 8.287 1.00 90.81 201 PRO A CA 1
ATOM 1611 C C . PRO A 1 201 ? -11.112 -8.303 8.981 1.00 90.81 201 PRO A C 1
ATOM 1613 O O . PRO A 1 201 ? -12.178 -7.692 9.063 1.00 90.81 201 PRO A O 1
ATOM 1616 N N . LEU A 1 202 ? -9.962 -7.777 9.422 1.00 91.31 202 LEU A N 1
ATOM 1617 C CA . LEU A 1 202 ? -9.896 -6.468 10.088 1.00 91.31 202 LEU A CA 1
ATOM 1618 C C . LEU A 1 202 ? -10.123 -5.310 9.112 1.00 91.31 202 LEU A C 1
ATOM 1620 O O . LEU A 1 202 ? -10.812 -4.342 9.439 1.00 91.31 202 LEU A O 1
ATOM 1624 N N . THR A 1 203 ? -9.637 -5.444 7.874 1.00 94.31 203 THR A N 1
ATOM 1625 C CA . THR A 1 203 ? -9.932 -4.477 6.805 1.00 94.31 203 THR A CA 1
ATOM 1626 C C . THR A 1 203 ? -11.431 -4.440 6.515 1.00 94.31 203 THR A C 1
ATOM 1628 O O . THR A 1 203 ? -12.022 -3.364 6.452 1.00 94.31 203 THR A O 1
ATOM 1631 N N . LEU A 1 204 ? -12.068 -5.607 6.392 1.00 94.00 204 LEU A N 1
ATOM 1632 C CA . LEU A 1 204 ? -13.503 -5.730 6.152 1.00 94.00 204 LEU A CA 1
ATOM 1633 C C . LEU A 1 204 ? -14.316 -5.142 7.311 1.00 94.00 204 LEU A C 1
ATOM 1635 O O . LEU A 1 204 ? -15.264 -4.392 7.077 1.00 94.00 204 LEU A O 1
ATOM 1639 N N . PHE A 1 205 ? -13.922 -5.428 8.553 1.00 91.69 205 PHE A N 1
ATOM 1640 C CA . PHE A 1 205 ? -14.553 -4.864 9.744 1.00 91.69 205 PHE A CA 1
ATOM 1641 C C . PHE A 1 205 ? -14.487 -3.330 9.752 1.00 91.69 205 PHE A C 1
ATOM 1643 O O . PHE A 1 205 ? -15.511 -2.669 9.942 1.00 91.69 205 PHE A O 1
ATOM 1650 N N . ALA A 1 206 ? -13.312 -2.754 9.479 1.00 93.25 206 ALA A N 1
ATOM 1651 C CA . ALA A 1 206 ? -13.131 -1.307 9.417 1.00 93.25 206 ALA A CA 1
ATOM 1652 C C . ALA A 1 206 ? -13.940 -0.664 8.277 1.00 93.25 206 ALA A C 1
ATOM 1654 O O . ALA A 1 206 ? -14.580 0.366 8.493 1.00 93.25 206 ALA A O 1
ATOM 1655 N N . VAL A 1 207 ? -13.990 -1.302 7.100 1.00 94.19 207 VAL A N 1
ATOM 1656 C CA . VAL A 1 207 ? -14.836 -0.872 5.975 1.00 94.19 207 VAL A CA 1
ATOM 1657 C C . VAL A 1 207 ? -16.309 -0.865 6.377 1.00 94.19 207 VAL A C 1
ATOM 1659 O O . VAL A 1 207 ? -16.980 0.143 6.187 1.00 94.19 207 VAL A O 1
ATOM 1662 N N . ILE A 1 208 ? -16.822 -1.938 6.982 1.00 92.12 208 ILE A N 1
ATOM 1663 C CA . ILE A 1 208 ? -18.223 -2.004 7.425 1.00 92.12 208 ILE A CA 1
ATOM 1664 C C . ILE A 1 208 ? -18.520 -0.921 8.472 1.00 92.12 208 ILE A C 1
ATOM 1666 O O . ILE A 1 208 ? -19.564 -0.269 8.402 1.00 92.12 208 ILE A O 1
ATOM 1670 N N . GLY A 1 209 ? -17.606 -0.700 9.422 1.00 90.31 209 GLY A N 1
ATOM 1671 C CA . GLY A 1 209 ? -17.714 0.376 10.410 1.00 90.31 209 GLY A CA 1
ATOM 1672 C C . GLY A 1 209 ? -17.780 1.761 9.762 1.00 90.31 209 GLY A C 1
ATOM 1673 O O . GLY A 1 209 ? -18.635 2.577 10.118 1.00 90.31 209 GLY A O 1
ATOM 1674 N N . PHE A 1 210 ? -16.950 2.003 8.743 1.00 92.31 210 PHE A N 1
ATOM 1675 C CA . PHE A 1 210 ? -16.998 3.238 7.967 1.00 92.31 210 PHE A CA 1
ATOM 1676 C C . PHE A 1 210 ? -18.335 3.388 7.239 1.00 92.31 210 PHE A C 1
ATOM 1678 O O . PHE A 1 210 ? -19.000 4.403 7.400 1.00 92.31 210 PHE A O 1
ATOM 1685 N N . MET A 1 211 ? -18.785 2.369 6.506 1.00 91.12 211 MET A N 1
ATOM 1686 C CA . MET A 1 211 ? -20.029 2.434 5.730 1.00 91.12 211 MET A CA 1
ATOM 1687 C C . MET A 1 211 ? -21.259 2.736 6.597 1.00 91.12 211 MET A C 1
ATOM 1689 O O . MET A 1 211 ? -22.149 3.462 6.163 1.00 91.12 211 MET A O 1
ATOM 1693 N N . LYS A 1 212 ? -21.288 2.245 7.843 1.00 88.56 212 LYS A N 1
ATOM 1694 C CA . LYS A 1 212 ? -22.355 2.545 8.814 1.00 88.56 212 LYS A CA 1
ATOM 1695 C C . LYS A 1 212 ? -22.318 3.979 9.354 1.00 88.56 212 LYS A C 1
ATOM 1697 O O . LYS A 1 212 ? -23.356 4.497 9.749 1.00 88.56 212 LYS A O 1
AT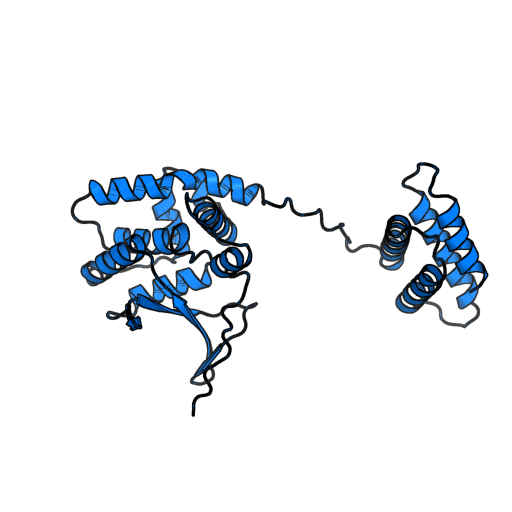OM 1702 N N . SER A 1 213 ? -21.145 4.611 9.391 1.00 85.31 213 SER A N 1
ATOM 1703 C CA . SER A 1 213 ? -20.925 5.947 9.974 1.00 85.31 213 SER A CA 1
ATOM 1704 C C . SER A 1 213 ? -20.708 7.054 8.925 1.00 85.31 213 SER A C 1
ATOM 1706 O O . SER A 1 213 ? -20.736 8.241 9.248 1.00 85.31 213 SER A O 1
ATOM 1708 N N . LYS A 1 214 ? -20.565 6.670 7.652 1.00 80.81 214 LYS A N 1
ATOM 1709 C CA . LYS A 1 214 ? -20.321 7.519 6.479 1.00 80.81 214 LYS A CA 1
ATOM 1710 C C . LYS A 1 214 ? -21.275 8.713 6.289 1.00 80.81 214 LYS A C 1
ATOM 1712 O O . LYS A 1 214 ? -20.772 9.756 5.876 1.00 80.81 214 LYS A O 1
ATOM 1717 N N . PRO A 1 215 ? -22.595 8.643 6.566 1.00 65.25 215 PRO A N 1
ATOM 1718 C CA . PRO A 1 215 ? -23.515 9.759 6.296 1.00 65.25 215 PRO A CA 1
ATOM 1719 C C . PRO A 1 215 ? -23.185 11.079 7.016 1.00 65.25 215 PRO A C 1
ATOM 1721 O O . PRO A 1 215 ? -23.797 12.098 6.719 1.00 65.25 215 PRO A O 1
ATOM 1724 N N . MET A 1 216 ? -22.246 11.071 7.967 1.00 59.50 216 MET A N 1
ATOM 1725 C CA . MET A 1 216 ? -21.932 12.201 8.843 1.00 59.50 216 MET A CA 1
ATOM 1726 C C . MET A 1 216 ? -20.610 12.922 8.517 1.00 59.50 216 MET A C 1
ATOM 1728 O O . MET A 1 216 ? -20.108 13.647 9.374 1.00 59.50 216 MET A O 1
ATOM 1732 N N . VAL A 1 217 ? -20.002 12.728 7.336 1.00 62.56 217 VAL A N 1
ATOM 1733 C CA . VAL A 1 217 ? -18.617 13.190 7.097 1.00 62.56 217 VAL A CA 1
ATOM 1734 C C . VAL A 1 217 ? -18.425 14.022 5.832 1.00 62.56 217 VAL A C 1
ATOM 1736 O O . VAL A 1 217 ? -18.752 13.580 4.734 1.00 62.56 217 VAL A O 1
ATOM 1739 N N . CYS A 1 218 ? -17.768 15.174 5.990 1.00 61.00 218 CYS A N 1
ATOM 1740 C CA . CYS A 1 218 ? -17.041 15.867 4.926 1.00 61.00 218 CYS A CA 1
ATOM 1741 C C . CYS A 1 218 ? -15.553 15.520 5.067 1.00 61.00 218 CYS A C 1
ATOM 1743 O O . CYS A 1 218 ? -14.948 15.841 6.092 1.00 61.00 218 CYS A O 1
ATOM 1745 N N . ILE A 1 219 ? -14.970 14.833 4.082 1.00 68.38 219 ILE A N 1
ATOM 1746 C CA . ILE A 1 219 ? -13.552 14.446 4.109 1.00 68.38 219 ILE A CA 1
ATOM 1747 C C . ILE A 1 219 ? -12.833 15.151 2.969 1.00 68.38 219 ILE A C 1
ATOM 1749 O O . ILE A 1 219 ? -13.126 14.907 1.802 1.00 68.38 219 ILE A O 1
ATOM 1753 N N . GLU A 1 220 ? -11.891 16.021 3.325 1.00 64.69 220 GLU A N 1
ATOM 1754 C CA . GLU A 1 220 ? -11.182 16.899 2.383 1.00 64.69 220 GLU A CA 1
ATOM 1755 C C . GLU A 1 220 ? -9.715 16.490 2.150 1.00 64.69 220 GLU A C 1
ATOM 1757 O O . GLU A 1 220 ? -8.996 17.174 1.428 1.00 64.69 220 GLU A O 1
ATOM 1762 N N . SER A 1 221 ? -9.243 15.382 2.735 1.00 80.75 221 SER A N 1
ATOM 1763 C CA . SER A 1 221 ? -7.848 14.933 2.588 1.00 80.75 221 SER A CA 1
ATOM 1764 C C . SER A 1 221 ? -7.673 13.842 1.529 1.00 80.75 221 SER A C 1
ATOM 1766 O O . SER A 1 221 ? -8.621 13.154 1.149 1.00 80.75 221 SER A O 1
ATOM 1768 N N . SER A 1 222 ? -6.437 13.627 1.080 1.00 89.12 222 SER A N 1
ATOM 1769 C CA . SER A 1 222 ? -6.071 12.445 0.283 1.00 89.12 222 SER A CA 1
ATOM 1770 C C . SER A 1 222 ? -5.954 11.178 1.147 1.00 89.12 222 SER A C 1
ATOM 1772 O O . SER A 1 222 ? -5.788 11.260 2.370 1.00 89.12 222 SER A O 1
ATOM 1774 N N . ALA A 1 223 ? -5.983 9.990 0.525 1.00 93.12 223 ALA A N 1
ATOM 1775 C CA . ALA A 1 223 ? -5.841 8.719 1.245 1.00 93.12 223 ALA A CA 1
ATOM 1776 C C . ALA A 1 223 ? -4.502 8.639 1.996 1.00 93.12 223 ALA A C 1
ATOM 1778 O O . ALA A 1 223 ? -4.437 8.202 3.144 1.00 93.12 223 ALA A O 1
ATOM 1779 N N . MET A 1 224 ? -3.426 9.112 1.361 1.00 95.31 224 MET A N 1
ATOM 1780 C CA . MET A 1 224 ? -2.088 9.100 1.952 1.00 95.31 224 MET A CA 1
ATOM 1781 C C . MET A 1 224 ? -1.916 10.109 3.087 1.00 95.31 224 MET A C 1
ATOM 1783 O O . MET A 1 224 ? -1.204 9.810 4.045 1.00 95.31 224 MET A O 1
ATOM 1787 N N . GLU A 1 225 ? -2.540 11.284 3.005 1.00 93.38 225 GLU A N 1
ATOM 1788 C CA . GLU A 1 225 ? -2.547 12.244 4.114 1.00 93.38 225 GLU A CA 1
ATOM 1789 C C . GLU A 1 225 ? -3.313 11.692 5.311 1.00 93.38 225 GLU A C 1
ATOM 1791 O O . GLU A 1 225 ? -2.800 11.749 6.428 1.00 93.38 225 GLU A O 1
ATOM 1796 N N . LEU A 1 226 ? -4.488 11.094 5.075 1.00 93.38 226 LEU A N 1
ATOM 1797 C CA . LEU A 1 226 ? -5.278 10.462 6.129 1.00 93.38 226 LEU A CA 1
ATOM 1798 C C . LEU A 1 226 ? -4.500 9.320 6.792 1.00 93.38 226 LEU A C 1
ATOM 1800 O O . LEU A 1 226 ? -4.431 9.253 8.017 1.00 93.38 226 LEU A O 1
ATOM 1804 N N . LEU A 1 227 ? -3.865 8.460 5.988 1.00 95.56 227 LEU A N 1
ATOM 1805 C CA . LEU A 1 227 ? -3.048 7.354 6.481 1.00 95.56 227 LEU A CA 1
ATOM 1806 C C . LEU A 1 227 ? -1.869 7.855 7.321 1.00 95.56 227 LEU A C 1
ATOM 1808 O O . LEU A 1 227 ? -1.659 7.370 8.427 1.00 95.56 227 LEU A O 1
ATOM 1812 N N . LYS A 1 228 ? -1.103 8.832 6.825 1.00 95.69 228 LYS A N 1
ATOM 1813 C CA . LYS A 1 228 ? 0.054 9.374 7.552 1.00 95.69 228 LYS A CA 1
ATOM 1814 C C . LYS A 1 228 ? -0.347 10.064 8.844 1.00 95.69 228 LYS A C 1
ATOM 1816 O O . LYS A 1 228 ? 0.268 9.801 9.870 1.00 95.69 228 LYS A O 1
ATOM 1821 N N . LYS A 1 229 ? -1.364 10.927 8.793 1.00 93.94 229 LYS A N 1
ATOM 1822 C CA . LYS A 1 229 ? -1.853 11.648 9.968 1.00 93.94 229 LYS A CA 1
ATOM 1823 C C . LYS A 1 229 ? -2.352 10.669 11.027 1.00 93.94 229 LYS A C 1
ATOM 1825 O O . LYS A 1 229 ? -1.910 10.748 12.166 1.00 93.94 229 LYS A O 1
ATOM 1830 N N . GLY A 1 230 ? -3.185 9.705 10.632 1.00 93.88 230 GLY A N 1
ATOM 1831 C CA . GLY A 1 230 ? -3.693 8.689 11.549 1.00 93.88 230 GLY A CA 1
ATOM 1832 C C . GLY A 1 230 ? -2.590 7.790 12.111 1.00 93.88 230 GLY A C 1
ATOM 1833 O O . GLY A 1 230 ? -2.598 7.505 13.303 1.00 93.88 230 GLY A O 1
ATOM 1834 N N . LEU A 1 231 ? -1.589 7.407 11.308 1.00 95.75 231 LEU A N 1
ATOM 1835 C CA . LEU A 1 231 ? -0.433 6.658 11.811 1.00 95.75 231 LEU A CA 1
ATOM 1836 C C . LEU A 1 231 ? 0.390 7.487 12.801 1.00 95.75 231 LEU A C 1
ATOM 1838 O O . LEU A 1 231 ? 0.749 6.959 13.843 1.00 95.75 231 LEU A O 1
ATOM 1842 N N . THR A 1 232 ? 0.657 8.766 12.525 1.00 95.06 232 THR A N 1
ATOM 1843 C CA . THR A 1 232 ? 1.364 9.657 13.460 1.00 95.06 232 THR A CA 1
ATOM 1844 C C . THR A 1 232 ? 0.595 9.836 14.767 1.00 95.06 232 THR A C 1
ATOM 1846 O O . THR A 1 232 ? 1.203 9.784 15.832 1.00 95.06 232 THR A O 1
ATOM 1849 N N . GLU A 1 233 ? -0.727 10.011 14.712 1.00 93.19 233 GLU A N 1
ATOM 1850 C CA . GLU A 1 233 ? -1.582 10.088 15.904 1.00 93.19 233 GLU A CA 1
ATOM 1851 C C . GLU A 1 233 ? -1.568 8.772 16.696 1.00 93.19 233 GLU A C 1
ATOM 1853 O O . GLU A 1 233 ? -1.486 8.786 17.922 1.00 93.19 233 GLU A O 1
ATOM 1858 N N . LEU A 1 234 ? -1.600 7.633 15.999 1.00 93.62 234 LEU A N 1
ATOM 1859 C CA . LEU A 1 234 ? -1.626 6.307 16.607 1.00 93.62 234 LEU A CA 1
ATOM 1860 C C . LEU A 1 234 ? -0.276 5.915 17.223 1.00 93.62 234 LEU A C 1
ATOM 1862 O O . LEU A 1 234 ? -0.223 5.370 18.325 1.00 93.62 234 LEU A O 1
ATOM 1866 N N . THR A 1 235 ? 0.831 6.147 16.515 1.00 93.25 235 THR A N 1
ATOM 1867 C CA . THR A 1 235 ? 2.162 5.716 16.955 1.00 93.25 235 THR A CA 1
ATOM 1868 C C . THR A 1 235 ? 2.863 6.750 17.826 1.00 93.25 235 THR A C 1
ATOM 1870 O O . THR A 1 235 ? 3.663 6.344 18.668 1.00 93.25 235 THR A O 1
ATOM 1873 N N . GLY A 1 236 ? 2.539 8.037 17.675 1.00 92.38 236 GLY A N 1
ATOM 1874 C CA . GLY A 1 236 ? 3.283 9.166 18.238 1.00 92.38 236 GLY A CA 1
ATOM 1875 C C . GLY A 1 236 ? 4.446 9.642 17.354 1.00 92.38 236 GLY A C 1
ATOM 1876 O O . GLY A 1 236 ? 5.109 10.622 17.693 1.00 92.38 236 GLY A O 1
ATOM 1877 N N . GLU A 1 237 ? 4.692 8.990 16.212 1.00 93.25 237 GLU A N 1
ATOM 1878 C CA . GLU A 1 237 ? 5.872 9.226 15.372 1.00 93.25 237 GLU A CA 1
ATOM 1879 C C . GLU A 1 237 ? 5.652 10.366 14.365 1.00 93.25 237 GLU A C 1
ATOM 1881 O O . GLU A 1 237 ? 5.039 10.203 13.303 1.00 93.25 237 GLU A O 1
ATOM 1886 N N . GLN A 1 238 ? 6.200 11.544 14.672 1.00 92.00 238 GLN A N 1
ATOM 1887 C CA . GLN A 1 238 ? 6.068 12.746 13.831 1.00 92.00 238 GLN A CA 1
ATOM 1888 C C . GLN A 1 238 ? 6.842 12.650 12.508 1.00 92.00 238 GLN A C 1
ATOM 1890 O O . GLN A 1 238 ? 6.493 13.294 11.515 1.00 92.00 238 GLN A O 1
ATOM 1895 N N . ASP A 1 239 ? 7.886 11.821 12.457 1.00 91.19 239 ASP A N 1
ATOM 1896 C CA . ASP A 1 239 ? 8.722 11.676 11.264 1.00 91.19 239 ASP A CA 1
ATOM 1897 C C . ASP A 1 239 ? 8.012 10.958 10.107 1.00 91.19 239 ASP A C 1
ATOM 1899 O O . ASP A 1 239 ? 8.417 11.113 8.951 1.00 91.19 239 ASP A O 1
ATOM 1903 N N . LEU A 1 240 ? 6.897 10.265 10.369 1.00 90.50 240 LEU A N 1
ATOM 1904 C CA . LEU A 1 240 ? 6.077 9.611 9.343 1.00 90.50 240 LEU A CA 1
ATOM 1905 C C . LEU A 1 240 ? 5.557 10.587 8.280 1.00 90.50 240 LEU A C 1
ATOM 1907 O O . LEU A 1 240 ? 5.487 10.240 7.096 1.00 90.50 240 LEU A O 1
ATOM 1911 N N . ILE A 1 241 ? 5.259 11.831 8.665 1.00 90.06 241 ILE A N 1
ATOM 1912 C CA . ILE A 1 241 ? 4.768 12.869 7.746 1.00 90.06 241 ILE A CA 1
ATOM 1913 C C . ILE A 1 241 ? 5.810 13.156 6.650 1.00 90.06 241 ILE A C 1
ATOM 1915 O O . ILE A 1 241 ? 5.460 13.304 5.473 1.00 90.06 241 ILE A O 1
ATOM 1919 N N . LYS A 1 242 ? 7.100 13.144 7.016 1.00 91.06 242 LYS A N 1
ATOM 1920 C CA . LYS A 1 242 ? 8.243 13.453 6.137 1.00 91.06 242 LYS A CA 1
ATOM 1921 C C . LYS A 1 242 ? 8.609 12.299 5.196 1.00 91.06 242 LYS A C 1
ATOM 1923 O O . LYS A 1 242 ? 9.351 12.488 4.228 1.00 91.06 242 LYS A O 1
ATOM 1928 N N . ILE A 1 243 ? 8.126 11.086 5.459 1.00 93.12 243 ILE A N 1
ATOM 1929 C CA . ILE A 1 243 ? 8.456 9.902 4.659 1.00 93.12 243 ILE A CA 1
ATOM 1930 C C . ILE A 1 243 ? 7.709 9.947 3.327 1.00 93.12 243 ILE A C 1
ATOM 1932 O O . ILE A 1 243 ? 6.504 10.155 3.281 1.00 93.12 243 ILE A O 1
ATOM 1936 N N . GLY A 1 244 ? 8.399 9.720 2.208 1.00 93.75 244 GLY A N 1
ATOM 1937 C CA . GLY A 1 244 ? 7.737 9.652 0.900 1.00 93.75 244 GLY A CA 1
ATOM 1938 C C . GLY A 1 244 ? 6.724 8.500 0.823 1.00 93.75 244 GLY A C 1
ATOM 1939 O O . GLY A 1 244 ? 7.022 7.399 1.281 1.00 93.75 244 GLY A O 1
ATOM 1940 N N . ASN A 1 245 ? 5.563 8.723 0.198 1.00 94.38 245 ASN A N 1
ATOM 1941 C CA . ASN A 1 245 ? 4.436 7.773 0.175 1.00 94.38 245 ASN A CA 1
ATOM 1942 C C . ASN A 1 245 ? 4.847 6.362 -0.277 1.00 94.38 245 ASN A C 1
ATOM 1944 O O . ASN A 1 245 ? 4.598 5.389 0.425 1.00 94.38 245 ASN A O 1
ATOM 1948 N N . SER A 1 246 ? 5.580 6.251 -1.389 1.00 91.06 246 SER A N 1
ATOM 1949 C CA . SER A 1 246 ? 6.081 4.959 -1.886 1.00 91.06 246 SER A CA 1
ATOM 1950 C C . SER A 1 246 ? 6.977 4.230 -0.873 1.00 91.06 246 SER A C 1
ATOM 1952 O O . SER A 1 246 ? 6.935 3.007 -0.777 1.00 91.06 246 SER A O 1
ATOM 1954 N N . ARG A 1 247 ? 7.772 4.966 -0.085 1.00 93.31 247 ARG A N 1
ATOM 1955 C CA . ARG A 1 247 ? 8.641 4.379 0.944 1.00 93.31 247 ARG A CA 1
ATOM 1956 C C . ARG A 1 247 ? 7.833 3.861 2.128 1.00 93.31 247 ARG A C 1
ATOM 1958 O O . ARG A 1 247 ? 8.113 2.761 2.587 1.00 93.31 247 ARG A O 1
ATOM 1965 N N . LEU A 1 248 ? 6.841 4.629 2.582 1.00 95.38 248 LEU A N 1
ATOM 1966 C CA . LEU A 1 248 ? 5.935 4.213 3.652 1.00 95.38 248 LEU A CA 1
ATOM 1967 C C . LEU A 1 248 ? 5.172 2.944 3.256 1.00 95.38 248 LEU A C 1
ATOM 1969 O O . LEU A 1 248 ? 5.164 1.970 3.994 1.00 95.38 248 LEU A O 1
ATOM 1973 N N . LEU A 1 249 ? 4.611 2.906 2.049 1.00 94.88 249 LEU A N 1
ATOM 1974 C CA . LEU A 1 249 ? 3.840 1.749 1.596 1.00 94.88 249 LEU A CA 1
ATOM 1975 C C . LEU A 1 249 ? 4.705 0.504 1.376 1.00 94.88 249 LEU A C 1
ATOM 1977 O O . LEU A 1 249 ? 4.293 -0.604 1.709 1.00 94.88 249 LEU A O 1
ATOM 1981 N N . ARG A 1 250 ? 5.947 0.667 0.903 1.00 92.19 250 ARG A N 1
ATOM 1982 C CA . ARG A 1 250 ? 6.918 -0.439 0.868 1.00 92.19 250 ARG A CA 1
ATOM 1983 C C . ARG A 1 250 ? 7.250 -0.964 2.263 1.00 92.19 250 ARG A C 1
ATOM 1985 O O . ARG A 1 250 ? 7.448 -2.166 2.408 1.00 92.19 250 ARG A O 1
ATOM 1992 N N . ALA A 1 251 ? 7.287 -0.092 3.270 1.00 93.62 251 ALA A N 1
ATOM 1993 C CA . ALA A 1 251 ? 7.468 -0.503 4.656 1.00 93.62 251 ALA A CA 1
ATOM 1994 C C . ALA A 1 251 ? 6.262 -1.309 5.171 1.00 93.62 251 ALA A C 1
ATOM 1996 O O . ALA A 1 251 ? 6.467 -2.348 5.795 1.00 93.62 251 ALA A O 1
ATOM 1997 N N . CYS A 1 252 ? 5.029 -0.920 4.819 1.00 93.81 252 CYS A N 1
ATOM 1998 C CA . CYS A 1 252 ? 3.832 -1.723 5.102 1.00 93.81 252 CYS A CA 1
ATOM 1999 C C . CYS A 1 252 ? 3.912 -3.117 4.456 1.00 93.81 252 CYS A C 1
ATOM 2001 O O . CYS A 1 252 ? 3.687 -4.121 5.125 1.00 93.81 252 CYS A O 1
ATOM 2003 N N . GLY A 1 253 ? 4.322 -3.202 3.185 1.00 90.50 253 GLY A N 1
ATOM 2004 C CA . GLY A 1 253 ? 4.504 -4.493 2.513 1.00 90.50 253 GLY A CA 1
ATOM 2005 C C . GLY A 1 253 ? 5.579 -5.372 3.170 1.00 90.50 253 GLY A C 1
ATOM 2006 O O . GLY A 1 253 ? 5.432 -6.591 3.229 1.00 90.50 253 GLY A O 1
ATOM 2007 N N . MET A 1 254 ? 6.645 -4.769 3.715 1.00 88.62 254 MET A N 1
ATOM 2008 C CA . MET A 1 254 ? 7.636 -5.507 4.506 1.00 88.62 254 MET A CA 1
ATOM 2009 C C . MET A 1 254 ? 7.045 -6.076 5.800 1.00 88.62 254 MET A C 1
ATOM 2011 O O . MET A 1 254 ? 7.382 -7.203 6.145 1.00 88.62 254 MET A O 1
ATOM 2015 N N . LEU A 1 255 ? 6.157 -5.348 6.489 1.00 89.00 255 LEU A N 1
ATOM 2016 C CA . LEU A 1 255 ? 5.473 -5.878 7.676 1.00 89.00 255 LEU A CA 1
ATOM 2017 C C . LEU A 1 255 ? 4.647 -7.118 7.337 1.00 89.00 255 LEU A C 1
ATOM 2019 O O . LEU A 1 255 ? 4.809 -8.134 8.001 1.00 89.00 255 LEU A O 1
ATOM 2023 N N . ILE A 1 256 ? 3.852 -7.074 6.264 1.00 88.25 256 ILE A N 1
ATOM 2024 C CA . ILE A 1 256 ? 3.042 -8.222 5.814 1.00 88.25 256 ILE A CA 1
ATOM 2025 C C . ILE A 1 256 ? 3.920 -9.442 5.526 1.00 88.25 256 ILE A C 1
ATOM 2027 O O . ILE A 1 256 ? 3.579 -10.571 5.876 1.00 88.25 256 ILE A O 1
ATOM 2031 N N . ARG A 1 257 ? 5.072 -9.232 4.880 1.00 85.06 257 ARG A N 1
ATOM 2032 C CA . ARG A 1 257 ? 6.002 -10.319 4.550 1.00 85.06 257 ARG A CA 1
ATOM 2033 C C . ARG A 1 257 ? 6.589 -10.988 5.793 1.00 85.06 257 ARG A C 1
ATOM 2035 O O . ARG A 1 257 ? 6.897 -12.172 5.749 1.00 85.06 257 ARG A O 1
ATOM 2042 N N . GLU A 1 258 ? 6.792 -10.222 6.856 1.00 83.56 258 GLU A N 1
ATOM 2043 C CA . GLU A 1 258 ? 7.428 -10.680 8.093 1.00 83.56 258 GLU A CA 1
ATOM 2044 C C . GLU A 1 258 ? 6.424 -11.192 9.138 1.00 83.56 258 GLU A C 1
ATOM 2046 O O . GLU A 1 258 ? 6.844 -11.687 10.183 1.00 83.56 258 GLU A O 1
ATOM 2051 N N . GLN A 1 259 ? 5.114 -11.106 8.878 1.00 80.94 259 GLN A N 1
ATOM 2052 C CA . GLN A 1 259 ? 4.099 -11.636 9.788 1.00 80.94 259 GLN A CA 1
ATOM 2053 C C . GLN A 1 259 ? 4.266 -13.155 9.996 1.00 80.94 259 GLN A C 1
ATOM 2055 O O . GLN A 1 259 ? 4.522 -13.888 9.033 1.00 80.94 259 GLN A O 1
ATOM 2060 N N . PRO A 1 260 ? 4.089 -13.664 11.231 1.00 75.44 260 PRO A N 1
ATOM 2061 C CA . PRO A 1 260 ? 4.131 -15.097 11.500 1.00 75.44 260 PRO A CA 1
ATOM 2062 C C . PRO A 1 260 ? 3.147 -15.868 10.612 1.00 75.44 260 PRO A C 1
ATOM 2064 O O . PRO A 1 260 ? 1.974 -15.521 10.524 1.00 75.44 260 PRO A O 1
ATOM 2067 N N . GLY A 1 261 ? 3.626 -16.915 9.937 1.00 71.12 261 GLY A N 1
ATOM 2068 C CA . GLY A 1 261 ? 2.810 -17.712 9.011 1.00 71.12 261 GLY A CA 1
ATOM 2069 C C . GLY A 1 261 ? 2.618 -17.097 7.618 1.00 71.12 261 GLY A C 1
ATOM 2070 O O . GLY A 1 261 ? 2.042 -17.746 6.745 1.00 71.12 261 GLY A O 1
ATOM 2071 N N . SER A 1 262 ? 3.143 -15.893 7.364 1.00 70.56 262 SER A N 1
ATOM 2072 C CA . SER A 1 262 ? 3.160 -15.298 6.028 1.00 70.56 262 SER A CA 1
ATOM 2073 C C . SER A 1 262 ? 4.141 -16.047 5.123 1.00 70.56 262 SER A C 1
ATOM 2075 O O . SER A 1 262 ? 5.346 -16.081 5.365 1.00 70.56 262 SER A O 1
ATOM 2077 N N . SER A 1 263 ? 3.629 -16.640 4.042 1.00 65.31 263 SER A N 1
ATOM 2078 C CA . SER A 1 263 ? 4.432 -17.202 2.945 1.00 65.31 263 SER A CA 1
ATOM 2079 C C . SER A 1 263 ? 4.391 -16.288 1.718 1.00 65.31 263 SER A C 1
ATOM 2081 O O . SER A 1 263 ? 4.267 -16.738 0.577 1.00 65.31 263 SER A O 1
ATOM 2083 N N . MET A 1 264 ? 4.475 -14.968 1.935 1.00 75.69 264 MET A N 1
ATOM 2084 C CA . MET A 1 264 ? 4.416 -14.003 0.839 1.00 75.69 264 MET A CA 1
ATOM 2085 C C . MET A 1 264 ? 5.692 -14.062 -0.016 1.00 75.69 264 MET A C 1
ATOM 2087 O O . MET A 1 264 ? 6.685 -13.375 0.236 1.00 75.69 264 MET A O 1
ATOM 2091 N N . GLY A 1 265 ? 5.656 -14.901 -1.053 1.00 75.38 265 GLY A N 1
ATOM 2092 C CA . GLY A 1 265 ? 6.711 -15.007 -2.054 1.00 75.38 265 GLY A CA 1
ATOM 2093 C C . GLY A 1 265 ? 6.951 -13.687 -2.797 1.00 75.38 265 GLY A C 1
ATOM 2094 O O . GLY A 1 265 ? 6.122 -12.776 -2.791 1.00 75.38 265 GLY A O 1
ATOM 2095 N N . SER A 1 266 ? 8.092 -13.587 -3.486 1.00 77.94 266 SER A N 1
ATOM 2096 C CA . SER A 1 266 ? 8.518 -12.353 -4.170 1.00 77.94 266 SER A CA 1
ATOM 2097 C C . SER A 1 266 ? 7.466 -11.802 -5.142 1.00 77.94 266 SER A C 1
ATOM 2099 O O . SER A 1 266 ? 7.242 -10.593 -5.166 1.00 77.94 266 SER A O 1
ATOM 2101 N N . PHE A 1 267 ? 6.771 -12.671 -5.883 1.00 80.06 267 PHE A N 1
ATOM 2102 C CA . PHE A 1 267 ? 5.695 -12.259 -6.788 1.00 80.06 267 PHE A CA 1
ATOM 2103 C C . PHE A 1 267 ? 4.544 -11.560 -6.052 1.00 80.06 267 PHE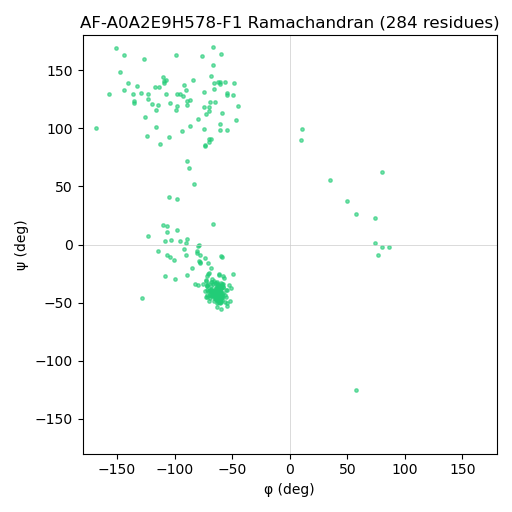 A C 1
ATOM 2105 O O . PHE A 1 267 ? 4.138 -10.471 -6.450 1.00 80.06 267 PHE A O 1
ATOM 2112 N N . LEU A 1 268 ? 4.054 -12.146 -4.954 1.00 81.88 268 LEU A N 1
ATOM 2113 C CA . LEU A 1 268 ? 2.959 -11.577 -4.164 1.00 81.88 268 LEU A CA 1
ATOM 2114 C C . LEU A 1 268 ? 3.359 -10.245 -3.526 1.00 81.88 268 LEU A C 1
ATOM 2116 O O . LEU A 1 268 ? 2.566 -9.309 -3.528 1.00 81.88 268 LEU A O 1
ATOM 2120 N N . MET A 1 269 ? 4.610 -10.120 -3.074 1.00 83.62 269 MET A N 1
ATOM 2121 C CA . MET A 1 269 ? 5.140 -8.849 -2.576 1.00 83.62 269 MET A CA 1
ATOM 2122 C C . MET A 1 269 ? 5.144 -7.773 -3.670 1.00 83.62 269 MET A C 1
ATOM 2124 O O . MET A 1 269 ? 4.672 -6.664 -3.439 1.00 83.62 269 MET A O 1
ATOM 2128 N N . HIS A 1 270 ? 5.618 -8.096 -4.877 1.00 83.44 270 HIS A N 1
ATOM 2129 C CA . HIS A 1 270 ? 5.591 -7.156 -6.000 1.00 83.44 270 HIS A CA 1
ATOM 2130 C C . HIS A 1 270 ? 4.170 -6.819 -6.467 1.00 83.44 270 HIS A C 1
ATOM 2132 O O . HIS A 1 270 ? 3.918 -5.706 -6.924 1.00 83.44 270 HIS A O 1
ATOM 2138 N N . TYR A 1 271 ? 3.229 -7.750 -6.341 1.00 83.81 271 TYR A N 1
ATOM 2139 C CA . TYR A 1 271 ? 1.817 -7.497 -6.606 1.00 83.81 271 TYR A CA 1
ATOM 2140 C C . TYR A 1 271 ? 1.190 -6.569 -5.549 1.00 83.81 271 TYR A C 1
ATOM 2142 O O . TYR A 1 271 ? 0.414 -5.665 -5.883 1.00 83.81 271 TYR A O 1
ATOM 2150 N N . ALA A 1 272 ? 1.563 -6.747 -4.278 1.00 84.81 272 ALA A N 1
ATOM 2151 C CA . ALA A 1 272 ? 1.118 -5.921 -3.161 1.00 84.81 272 ALA A CA 1
ATOM 2152 C C . ALA A 1 272 ? 1.661 -4.486 -3.242 1.00 84.81 272 ALA A C 1
ATOM 2154 O O . ALA A 1 272 ? 0.916 -3.526 -3.063 1.00 84.81 272 ALA A O 1
ATOM 2155 N N . THR A 1 273 ? 2.935 -4.309 -3.602 1.00 85.62 273 THR A N 1
ATOM 2156 C CA . THR A 1 273 ? 3.556 -2.986 -3.825 1.00 85.62 273 THR A CA 1
ATOM 2157 C C . THR A 1 273 ? 3.208 -2.367 -5.184 1.00 85.62 273 THR A C 1
ATOM 2159 O O . THR A 1 273 ? 3.665 -1.268 -5.523 1.00 85.62 273 THR A O 1
ATOM 2162 N N . GLY A 1 274 ? 2.415 -3.074 -5.995 1.00 82.25 274 GLY A N 1
ATOM 2163 C CA . GLY A 1 274 ? 2.092 -2.697 -7.366 1.00 82.25 274 GLY A CA 1
ATOM 2164 C C . GLY A 1 274 ? 3.333 -2.523 -8.249 1.00 82.25 274 GLY A C 1
ATOM 2165 O O . GLY A 1 274 ? 3.312 -1.743 -9.193 1.00 82.25 274 GLY A O 1
ATOM 2166 N N . ASP A 1 275 ? 4.444 -3.191 -7.952 1.00 83.56 275 ASP A N 1
ATOM 2167 C CA . ASP A 1 275 ? 5.581 -3.265 -8.873 1.00 83.56 275 ASP A CA 1
ATOM 2168 C C . ASP A 1 275 ? 5.250 -4.157 -10.088 1.00 83.56 275 ASP A C 1
ATOM 2170 O O . ASP A 1 275 ? 5.809 -3.958 -11.164 1.00 83.56 275 ASP A O 1
ATOM 2174 N N . VAL A 1 276 ? 4.312 -5.101 -9.936 1.00 80.12 276 VAL A N 1
ATOM 2175 C CA . VAL A 1 276 ? 3.766 -5.931 -11.022 1.00 80.12 276 VAL A CA 1
ATOM 2176 C C . VAL A 1 276 ? 2.326 -5.513 -11.323 1.00 80.12 276 VAL A C 1
ATOM 2178 O O . VAL A 1 276 ? 1.547 -5.218 -10.414 1.00 80.12 276 VAL A O 1
ATOM 2181 N N . SER A 1 277 ? 1.981 -5.469 -12.611 1.00 70.00 277 SER A N 1
ATOM 2182 C CA . SER A 1 277 ? 0.630 -5.138 -13.068 1.00 70.00 277 SER A CA 1
ATOM 2183 C C . SER A 1 277 ? -0.368 -6.240 -12.709 1.00 70.00 277 SER A C 1
ATOM 2185 O O . SER A 1 277 ? -0.066 -7.428 -12.803 1.00 70.00 277 SER A O 1
ATOM 2187 N N . SER A 1 278 ? -1.601 -5.844 -12.389 1.00 63.91 278 SER A N 1
ATOM 2188 C CA . SER A 1 278 ? -2.748 -6.754 -12.310 1.00 63.91 278 SER A CA 1
ATOM 2189 C C . SER A 1 278 ? -3.355 -6.976 -13.699 1.00 63.91 278 SER A C 1
ATOM 2191 O O . SER A 1 278 ? -4.551 -6.785 -13.908 1.00 63.91 278 SER A O 1
ATOM 2193 N N . ALA A 1 279 ? -2.529 -7.348 -14.675 1.00 52.22 279 ALA A N 1
ATOM 2194 C CA . ALA A 1 279 ? -2.987 -7.671 -16.019 1.00 52.22 279 ALA A CA 1
ATOM 2195 C C . ALA A 1 279 ? -3.332 -9.165 -16.100 1.00 52.22 279 ALA A C 1
ATOM 2197 O O . ALA A 1 279 ? -2.619 -9.953 -16.711 1.00 52.22 279 ALA A O 1
ATOM 2198 N N . SER A 1 280 ? -4.443 -9.569 -15.476 1.00 47.53 280 SER A N 1
ATOM 2199 C CA . SER A 1 280 ? -5.180 -10.706 -16.032 1.00 47.53 280 SER A CA 1
ATOM 2200 C C . SER A 1 280 ? -5.900 -10.175 -17.267 1.00 47.53 280 SER A C 1
ATOM 2202 O O . SER A 1 280 ? -6.896 -9.457 -17.174 1.00 47.53 280 SER A O 1
ATOM 2204 N N . THR A 1 281 ? -5.323 -10.429 -18.435 1.00 35.91 281 THR A N 1
ATOM 2205 C CA . THR A 1 281 ? -5.927 -10.130 -19.729 1.00 35.91 281 THR A CA 1
ATOM 2206 C C . THR A 1 281 ? -7.037 -11.137 -20.000 1.00 35.91 281 THR A C 1
ATOM 2208 O O . THR A 1 281 ? -6.829 -12.161 -20.636 1.00 35.91 281 THR A O 1
ATOM 2211 N N . SER A 1 282 ? -8.247 -10.878 -19.508 1.00 35.56 282 SER A N 1
ATOM 2212 C CA . SER A 1 282 ? -9.456 -11.404 -20.155 1.00 35.56 282 SER A CA 1
ATOM 2213 C C . SER A 1 282 ? -10.732 -10.764 -19.613 1.00 35.56 282 SER A C 1
ATOM 2215 O O . SER A 1 282 ? -11.332 -11.208 -18.641 1.00 35.56 282 SER A O 1
ATOM 2217 N N . ARG A 1 283 ? -11.250 -9.796 -20.368 1.00 34.91 283 ARG A N 1
ATOM 2218 C CA . ARG A 1 283 ? -12.649 -9.880 -20.790 1.00 34.91 283 ARG A CA 1
ATOM 2219 C C . ARG A 1 283 ? -12.673 -9.802 -22.312 1.00 34.91 283 ARG A C 1
ATOM 2221 O O . ARG A 1 283 ? -12.697 -8.723 -22.888 1.00 34.91 283 ARG A O 1
ATOM 2228 N N . CYS A 1 284 ? -12.665 -10.969 -22.961 1.00 33.25 284 CYS A N 1
ATOM 2229 C CA . CYS A 1 284 ? -13.436 -11.104 -24.191 1.00 33.25 284 CYS A CA 1
ATOM 2230 C C . CYS A 1 284 ? -14.889 -10.840 -23.787 1.00 33.25 284 CYS A C 1
ATOM 2232 O O . CYS A 1 284 ? -15.527 -11.709 -23.195 1.00 33.25 284 CYS A O 1
ATOM 2234 N N . GLN A 1 285 ? -15.381 -9.626 -24.014 1.00 33.91 285 GLN A N 1
ATOM 2235 C CA . GLN A 1 285 ? -16.818 -9.407 -24.071 1.00 33.91 285 GLN A CA 1
ATOM 2236 C C . GLN A 1 285 ? -17.285 -10.012 -25.399 1.00 33.91 285 GLN A C 1
ATOM 2238 O O . GLN A 1 285 ? -16.850 -9.577 -26.465 1.00 33.91 285 GLN A O 1
ATOM 2243 N N . ARG A 1 286 ? -18.058 -11.097 -25.298 1.00 32.38 286 ARG A N 1
ATOM 2244 C CA . ARG A 1 286 ? -18.992 -11.512 -26.346 1.00 32.38 286 ARG A CA 1
ATOM 2245 C C . ARG A 1 286 ? -20.191 -10.579 -26.323 1.00 32.38 286 ARG A C 1
ATOM 2247 O O . ARG A 1 286 ? -20.545 -10.152 -25.201 1.00 32.38 286 ARG A O 1
#

Foldseek 3Di:
DVVLLVLLVVLQVPVPDDDLCSLLVSLVVLVVVQCVVCVVVVDPDPPLVVSLVVNVVSVVVVPSRDPVSVVSNSVSNCCVNVVDPDPPPPPPCPPDNVLLVVLLVLCVCLVVLLVVCVVPDDDDALLNLLLQLLLQCLQAQLQLEQQQLQQVSCLLQPDLDQWDDDPPFTWGWGWGDDPPADFQDDDPNDTTHIDTGGGDPSSVVSSVVNSVNVVPDDDDDGSQVSNQVSSCVRRVDPCSVVDDSLSNSLSSLVNNCPPVPRPCDPVNSCVSSVVDYPPPRDDPDD

Nearest PDB structures (foldseek):
  8oui-assembly1_A  TM=1.328E-01  e=1.621E+00  Homo sapiens